Protein AF-R7WDG8-F1 (afdb_monomer)

Nearest PDB structures (foldseek):
  3ult-assembly2_B  TM=5.631E-01  e=3.813E-08  Lolium perenne
  6r1h-assembly1_A  TM=9.323E-01  e=9.822E-04  Arabidopsis thaliana
  7odv-assembly1_AAA  TM=9.259E-01  e=3.071E-03  Arabidopsis thaliana
  8weg-assembly1_A  TM=4.367E-01  e=1.788E-02  Brassica napus
  8yaa-assembly1_A  TM=3.435E-01  e=1.531E-02  Arabidopsis thaliana

Structure (mmCIF, N/CA/C/O backbone):
data_AF-R7WDG8-F1
#
_entry.id   AF-R7WDG8-F1
#
loop_
_atom_site.group_PDB
_atom_site.id
_atom_site.type_symbol
_atom_site.label_atom_id
_atom_site.label_alt_id
_atom_site.label_comp_id
_atom_site.label_asym_id
_atom_site.label_entity_id
_atom_site.label_seq_id
_atom_site.pdbx_PDB_ins_code
_atom_site.Cartn_x
_atom_site.Cartn_y
_atom_site.Cartn_z
_atom_site.occupancy
_atom_site.B_iso_or_equiv
_atom_site.auth_seq_id
_atom_site.auth_comp_id
_atom_site.auth_asym_id
_atom_site.auth_atom_id
_atom_site.pdbx_PDB_model_num
ATOM 1 N N . MET A 1 1 ? -29.992 -5.785 43.741 1.00 46.75 1 MET A N 1
ATOM 2 C CA . MET A 1 1 ? -28.686 -6.472 43.640 1.00 46.75 1 MET A CA 1
ATOM 3 C C . MET A 1 1 ? -27.987 -5.933 42.395 1.00 46.75 1 MET A C 1
ATOM 5 O O . MET A 1 1 ? -28.620 -6.008 41.356 1.00 46.75 1 MET A O 1
ATOM 9 N N . PRO A 1 2 ? -26.741 -5.430 42.455 1.00 51.16 2 PRO A N 1
ATOM 10 C CA . PRO A 1 2 ? -26.341 -4.124 42.999 1.00 51.16 2 PRO A CA 1
ATOM 11 C C . PRO A 1 2 ? -26.810 -2.914 42.144 1.00 51.16 2 PRO A C 1
ATOM 13 O O . PRO A 1 2 ? -27.234 -3.065 41.007 1.00 51.16 2 PRO A O 1
ATOM 16 N N . LEU A 1 3 ? -26.713 -1.701 42.706 1.00 56.31 3 LEU A N 1
ATOM 17 C CA . LEU A 1 3 ? -27.046 -0.384 42.114 1.00 56.31 3 LEU A CA 1
ATOM 18 C C . LEU A 1 3 ? -26.070 0.051 40.998 1.00 56.31 3 LEU A C 1
ATOM 20 O O . LEU A 1 3 ? -25.680 1.218 40.919 1.00 56.31 3 LEU A O 1
ATOM 24 N N . LEU A 1 4 ? -25.583 -0.890 40.192 1.00 57.12 4 LEU A N 1
ATOM 25 C CA . LEU A 1 4 ? -24.502 -0.653 39.243 1.00 57.12 4 LEU A CA 1
ATOM 26 C C . LEU A 1 4 ? -25.036 0.131 38.041 1.00 57.12 4 LEU A C 1
ATOM 28 O O . LEU A 1 4 ? -25.353 -0.430 37.005 1.00 57.12 4 LEU A O 1
ATOM 32 N N . ALA A 1 5 ? -25.171 1.445 38.201 1.00 74.88 5 ALA A N 1
ATOM 33 C CA . ALA A 1 5 ? -25.708 2.320 37.167 1.00 74.88 5 ALA A CA 1
ATOM 34 C C . ALA A 1 5 ? -24.691 2.567 36.044 1.00 74.88 5 ALA A C 1
ATOM 36 O O . ALA A 1 5 ? -25.075 2.760 34.894 1.00 74.88 5 ALA A O 1
ATOM 37 N N . SER A 1 6 ? -23.395 2.561 36.356 1.00 79.88 6 SER A N 1
ATOM 38 C CA . SER A 1 6 ? -22.334 2.824 35.386 1.00 79.88 6 SER A CA 1
ATOM 39 C C . SER A 1 6 ? -21.112 1.972 35.679 1.00 79.88 6 SER A C 1
ATOM 41 O O . SER A 1 6 ? -20.647 1.920 36.816 1.00 79.88 6 SER A O 1
ATOM 43 N N . VAL A 1 7 ? -20.573 1.348 34.639 1.00 80.69 7 VAL A N 1
ATOM 44 C CA . VAL A 1 7 ? -19.334 0.573 34.683 1.00 80.69 7 VAL A CA 1
ATOM 45 C C . VAL A 1 7 ? -18.422 1.074 33.580 1.00 80.69 7 VAL A C 1
ATOM 47 O O . VAL A 1 7 ? -18.781 1.019 32.406 1.00 80.69 7 VAL A O 1
ATOM 50 N N . ASP A 1 8 ? -17.237 1.540 33.957 1.00 81.50 8 ASP A N 1
ATOM 51 C CA . ASP A 1 8 ? -16.165 1.861 33.022 1.00 81.50 8 ASP A CA 1
ATOM 52 C C . ASP A 1 8 ? -14.949 0.998 33.350 1.00 81.50 8 ASP A C 1
ATOM 54 O O . ASP A 1 8 ? -14.316 1.154 34.393 1.00 81.50 8 ASP A O 1
ATOM 58 N N . LEU A 1 9 ? -14.664 0.046 32.468 1.00 79.81 9 LEU A N 1
ATOM 59 C CA . LEU A 1 9 ? -13.466 -0.789 32.500 1.00 79.81 9 LEU A CA 1
ATOM 60 C C . LEU A 1 9 ? -12.661 -0.598 31.213 1.00 79.81 9 LEU A C 1
ATOM 62 O O . LEU A 1 9 ? -11.952 -1.509 30.768 1.00 79.81 9 LEU A O 1
ATOM 66 N N . SER A 1 10 ? -12.787 0.566 30.578 1.00 80.25 10 SER A N 1
ATOM 67 C CA . SER A 1 10 ? -12.041 0.868 29.367 1.00 80.25 10 SER A CA 1
ATOM 68 C C . SER A 1 10 ? -10.528 0.922 29.610 1.00 80.25 10 SER A C 1
ATOM 70 O O . SER A 1 10 ? -10.065 1.102 30.734 1.00 80.25 10 SER A O 1
ATOM 72 N N . ALA A 1 11 ? -9.750 0.718 28.544 1.00 81.25 11 ALA A N 1
ATOM 73 C CA . ALA A 1 11 ? -8.283 0.761 28.554 1.00 81.25 11 ALA A CA 1
ATOM 74 C C . ALA A 1 11 ? -7.626 -0.247 29.517 1.00 81.25 11 ALA A C 1
ATOM 76 O O . ALA A 1 11 ? -6.624 0.048 30.168 1.00 81.25 11 ALA A O 1
ATOM 77 N N . ASN A 1 12 ? -8.172 -1.462 29.567 1.00 74.81 12 ASN A N 1
ATOM 78 C CA . ASN A 1 12 ? -7.603 -2.581 30.309 1.00 74.81 12 ASN A CA 1
ATOM 79 C C . ASN A 1 12 ? -7.147 -3.704 29.358 1.00 74.81 12 ASN A C 1
ATOM 81 O O . ASN A 1 12 ? -7.229 -3.615 28.132 1.00 74.81 12 ASN A O 1
ATOM 85 N N . TYR A 1 13 ? -6.637 -4.796 29.928 1.00 83.38 13 TYR A N 1
ATOM 86 C CA . TYR A 1 13 ? -6.245 -5.998 29.184 1.00 83.38 13 TYR A CA 1
ATOM 87 C C . TYR A 1 13 ? -7.287 -7.126 29.282 1.00 83.38 13 TYR A C 1
ATOM 89 O O . TYR A 1 13 ? -6.932 -8.302 29.145 1.00 83.38 13 TYR A O 1
ATOM 97 N N . LEU A 1 14 ? -8.562 -6.789 29.527 1.00 79.00 14 LEU A N 1
ATOM 98 C CA . LEU A 1 14 ? -9.640 -7.775 29.649 1.00 79.00 14 LEU A CA 1
ATOM 99 C C . LEU A 1 14 ? -9.786 -8.550 28.338 1.00 79.00 14 LEU A C 1
ATOM 101 O O . LEU A 1 14 ? -9.743 -7.968 27.257 1.00 79.00 14 LEU A O 1
ATOM 105 N N . ASN A 1 15 ? -9.933 -9.867 28.432 1.00 87.44 15 ASN A N 1
ATOM 106 C CA . ASN A 1 15 ? -9.997 -10.773 27.289 1.00 87.44 15 ASN A CA 1
ATOM 107 C C . ASN A 1 15 ? -11.090 -11.830 27.492 1.00 87.44 15 ASN A C 1
ATOM 109 O O . ASN A 1 15 ? -11.672 -11.927 28.570 1.00 87.44 15 ASN A O 1
ATOM 113 N N . GLY A 1 16 ? -11.377 -12.603 26.444 1.00 86.19 16 GLY A N 1
ATOM 114 C CA . GLY A 1 16 ? -12.465 -13.581 26.453 1.00 86.19 16 GLY A CA 1
ATOM 115 C C . GLY A 1 16 ? -13.805 -12.990 26.006 1.00 86.19 16 GLY A C 1
ATOM 116 O O . GLY A 1 16 ? -13.849 -11.934 25.374 1.00 86.19 16 GLY A O 1
ATOM 117 N N . LEU A 1 17 ? -14.888 -13.720 26.273 1.00 89.62 17 LEU A N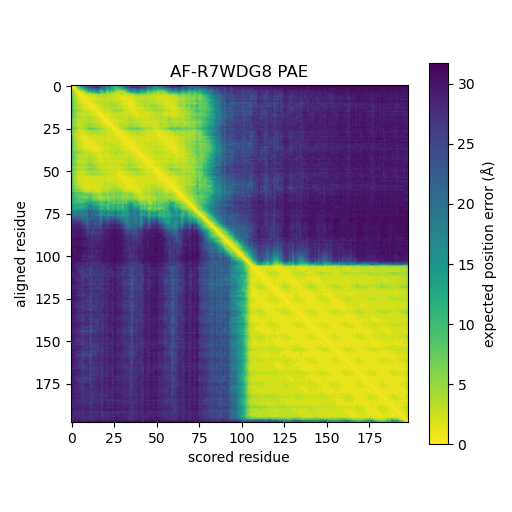 1
ATOM 118 C CA . LEU A 1 17 ? -16.254 -13.355 25.884 1.00 89.62 17 LEU A CA 1
ATOM 119 C C . LEU A 1 17 ? -16.884 -12.397 26.902 1.00 89.62 17 LEU A C 1
ATOM 121 O O . LEU A 1 17 ? -16.479 -12.367 28.063 1.00 89.62 17 LEU A O 1
ATOM 125 N N . LEU A 1 18 ? -17.929 -11.674 26.490 1.00 87.19 18 LEU A N 1
ATOM 126 C CA . LEU A 1 18 ? -18.780 -10.957 27.441 1.00 87.19 18 LEU A CA 1
ATOM 127 C C . LEU A 1 18 ? -19.459 -11.967 28.386 1.00 87.19 18 LEU A C 1
ATOM 129 O O . LEU A 1 18 ? -20.176 -12.850 27.904 1.00 87.19 18 LEU A O 1
ATOM 133 N N . PRO A 1 19 ? -19.238 -11.872 29.709 1.00 86.50 19 PRO A N 1
ATOM 134 C CA . PRO A 1 19 ? -19.784 -12.834 30.653 1.00 86.50 19 PRO A CA 1
ATOM 135 C C . PRO A 1 19 ? -21.298 -12.658 30.784 1.00 86.50 19 PRO A C 1
ATOM 137 O O . PRO A 1 19 ? -21.796 -11.541 30.909 1.00 86.50 19 PRO A O 1
ATOM 140 N N . VAL A 1 20 ? -22.028 -13.778 30.795 1.00 84.94 20 VAL A N 1
ATOM 141 C CA . VAL A 1 20 ? -23.499 -13.791 30.904 1.00 84.94 20 VAL A CA 1
ATOM 142 C C . VAL A 1 20 ? -24.005 -13.151 32.198 1.00 84.94 20 VAL A C 1
ATOM 144 O O . VAL A 1 20 ? -25.101 -12.615 32.214 1.00 84.94 20 VAL A O 1
ATOM 147 N N . SER A 1 21 ? -23.183 -13.110 33.248 1.00 83.06 21 SER A N 1
ATOM 148 C CA . SER A 1 21 ? -23.513 -12.446 34.513 1.00 83.06 21 SER A CA 1
ATOM 149 C C . SER A 1 21 ? -23.772 -10.939 34.377 1.00 83.06 21 SER A C 1
ATOM 151 O O . SER A 1 21 ? -24.384 -10.343 35.258 1.00 83.06 21 SER A O 1
ATOM 153 N N . LEU A 1 22 ? -23.344 -10.297 33.281 1.00 82.19 22 LEU A N 1
ATOM 154 C CA . LEU A 1 22 ? -23.720 -8.909 32.992 1.00 82.19 22 LEU A CA 1
ATOM 155 C C . LEU A 1 22 ? -25.208 -8.759 32.649 1.00 82.19 22 LEU A C 1
ATOM 157 O O . LEU A 1 22 ? -25.738 -7.662 32.801 1.00 82.19 22 LEU A O 1
ATOM 161 N N . ALA A 1 23 ? -25.886 -9.833 32.232 1.00 82.75 23 ALA A N 1
ATOM 162 C CA . ALA A 1 23 ? -27.331 -9.830 32.011 1.00 82.75 23 ALA A CA 1
ATOM 163 C C . ALA A 1 23 ? -28.114 -9.624 33.319 1.00 82.75 23 ALA A C 1
ATOM 165 O O . ALA A 1 23 ? -29.192 -9.038 33.302 1.00 82.75 23 ALA A O 1
ATOM 166 N N . ASP A 1 24 ? -27.541 -10.016 34.461 1.00 83.25 24 ASP A N 1
ATOM 167 C CA . ASP A 1 24 ? -28.179 -9.867 35.773 1.00 83.25 24 ASP A CA 1
ATOM 168 C C . ASP A 1 24 ? -28.119 -8.417 36.302 1.00 83.25 24 ASP A C 1
ATOM 170 O O . ASP A 1 24 ? -28.720 -8.084 37.325 1.00 83.25 24 ASP A O 1
ATOM 174 N N . CYS A 1 25 ? -27.399 -7.522 35.614 1.00 82.25 25 CYS A N 1
ATOM 175 C CA . CYS A 1 25 ? -27.233 -6.121 35.998 1.00 82.25 25 CYS A CA 1
ATOM 176 C C . CYS A 1 25 ? -28.372 -5.241 35.447 1.00 82.25 25 CYS A C 1
ATOM 178 O O . CYS A 1 25 ? -28.131 -4.324 34.665 1.00 82.25 25 CYS A O 1
ATOM 180 N N . GLY A 1 26 ? -29.616 -5.496 35.868 1.00 78.88 26 GLY A N 1
ATOM 181 C CA . GLY A 1 26 ? -30.811 -4.824 35.326 1.00 78.88 26 GLY A CA 1
ATOM 182 C C . GLY A 1 26 ? -30.825 -3.291 35.442 1.00 78.88 26 GLY A C 1
ATOM 183 O O . GLY A 1 26 ? -31.403 -2.616 34.597 1.00 78.88 26 GLY A O 1
ATOM 184 N N . GLU A 1 27 ? -30.132 -2.723 36.434 1.00 84.25 27 GLU A N 1
ATOM 185 C CA . GLU A 1 27 ? -30.032 -1.269 36.653 1.00 84.25 27 GLU A CA 1
ATOM 186 C C . GLU A 1 27 ? -28.910 -0.590 35.848 1.00 84.25 27 GLU A C 1
ATOM 188 O O . GLU A 1 27 ? -28.677 0.613 36.003 1.00 84.25 27 GLU A O 1
ATOM 193 N N . LEU A 1 28 ? -28.187 -1.335 35.006 1.00 83.81 28 LEU A N 1
ATOM 194 C CA . LEU A 1 28 ? -27.041 -0.820 34.264 1.00 83.81 28 LEU A CA 1
ATOM 195 C C . LEU A 1 28 ? -27.482 0.180 33.201 1.00 83.81 28 LEU A C 1
ATOM 197 O O . LEU A 1 28 ? -28.257 -0.132 32.304 1.00 83.81 28 LEU A O 1
ATOM 201 N N . ARG A 1 29 ? -26.953 1.400 33.297 1.00 83.75 29 ARG A N 1
ATOM 202 C CA . ARG A 1 29 ? -27.282 2.520 32.409 1.00 83.75 29 ARG A CA 1
ATOM 203 C C . ARG A 1 29 ? -26.167 2.841 31.426 1.00 83.75 29 ARG A C 1
ATOM 205 O O . ARG A 1 29 ? -26.443 3.210 30.282 1.00 83.75 29 ARG A O 1
ATOM 212 N N . SER A 1 30 ? -24.926 2.665 31.868 1.00 80.50 30 SER A N 1
ATOM 213 C CA . SER A 1 30 ? -23.719 2.913 31.087 1.00 80.50 30 SER A CA 1
ATOM 214 C C . SER A 1 30 ? -22.716 1.777 31.258 1.00 80.50 30 SER A C 1
ATOM 216 O O . SER A 1 30 ? -22.372 1.408 32.381 1.00 80.50 30 SER A O 1
ATOM 218 N N . LEU A 1 31 ? -22.236 1.236 30.141 1.00 83.50 31 LEU A N 1
ATOM 219 C CA . LEU A 1 31 ? -21.183 0.230 30.111 1.00 83.50 31 LEU A CA 1
ATOM 220 C C . LEU A 1 31 ? -20.113 0.625 29.095 1.00 83.50 31 LEU A C 1
ATOM 222 O O . LEU A 1 31 ? -20.365 0.638 27.892 1.00 83.50 31 LEU A O 1
ATOM 226 N N . SER A 1 32 ? -18.907 0.904 29.576 1.00 83.31 32 SER A N 1
ATOM 227 C CA . SER A 1 32 ? -17.726 1.120 28.746 1.00 83.31 32 SER A CA 1
ATOM 228 C C . SER A 1 32 ? -16.726 -0.008 28.967 1.00 83.31 32 SER A C 1
ATOM 230 O O . SER A 1 32 ? -16.209 -0.204 30.065 1.00 83.31 32 SER A O 1
ATOM 232 N N . LEU A 1 33 ? -16.453 -0.762 27.907 1.00 82.06 33 LEU A N 1
ATOM 233 C CA . LEU A 1 33 ? -15.415 -1.793 27.841 1.00 82.06 33 LEU A CA 1
ATOM 234 C C . LEU A 1 33 ? -14.420 -1.485 26.716 1.00 82.06 33 LEU A C 1
ATOM 236 O O . LEU A 1 33 ? -13.721 -2.381 26.236 1.00 82.06 33 LEU A O 1
ATOM 240 N N . ALA A 1 34 ? -14.365 -0.229 26.270 1.00 80.38 34 ALA A N 1
ATOM 241 C CA . ALA A 1 34 ? -13.542 0.189 25.147 1.00 80.38 34 ALA A CA 1
ATOM 242 C C . ALA A 1 34 ? -12.049 -0.096 25.372 1.00 80.38 34 ALA A C 1
ATOM 244 O O . ALA A 1 34 ? -11.574 -0.090 26.503 1.00 80.38 34 ALA A O 1
ATOM 245 N N . ASN A 1 35 ? -11.273 -0.281 24.304 1.00 77.81 35 ASN A N 1
ATOM 246 C CA . ASN A 1 35 ? -9.818 -0.479 24.390 1.00 77.81 35 ASN A CA 1
ATOM 247 C C . ASN A 1 35 ? -9.421 -1.685 25.270 1.00 77.81 35 ASN A C 1
ATOM 249 O O . ASN A 1 35 ? -8.556 -1.566 26.134 1.00 77.81 35 ASN A O 1
ATOM 253 N N . ASN A 1 36 ? -10.063 -2.833 25.053 1.00 79.44 36 ASN A N 1
ATOM 254 C CA . ASN A 1 36 ? -9.735 -4.113 25.688 1.00 79.44 36 ASN A CA 1
ATOM 255 C C . ASN A 1 36 ? -9.399 -5.173 24.612 1.00 79.44 36 ASN A C 1
ATOM 257 O O . ASN A 1 36 ? -9.211 -4.869 23.433 1.00 79.44 36 ASN A O 1
ATOM 261 N N . ARG A 1 37 ? -9.274 -6.443 25.006 1.00 86.75 37 ARG A N 1
ATOM 262 C CA . ARG A 1 37 ? -8.997 -7.598 24.131 1.00 86.75 37 ARG A CA 1
ATOM 263 C C . ARG A 1 37 ? -10.167 -8.594 24.102 1.00 86.75 37 ARG A C 1
ATOM 265 O O . ARG A 1 37 ? -9.946 -9.793 23.931 1.00 86.75 37 ARG A O 1
ATOM 272 N N . LEU A 1 38 ? -11.401 -8.124 24.298 1.00 83.62 38 LEU A N 1
ATOM 273 C CA . LEU A 1 38 ? -12.600 -8.970 24.281 1.00 83.62 38 LEU A CA 1
ATOM 274 C C . LEU A 1 38 ? -12.847 -9.530 22.872 1.00 83.62 38 LEU A C 1
ATOM 276 O O . LEU A 1 38 ? -12.606 -8.846 21.875 1.00 83.62 38 LEU A O 1
ATOM 280 N N . VAL A 1 39 ? -13.321 -10.772 22.793 1.00 84.38 39 VAL A N 1
ATOM 281 C CA . VAL A 1 39 ? -13.543 -11.537 21.553 1.00 84.38 39 VAL A CA 1
ATOM 282 C C . VAL A 1 39 ? -14.976 -12.079 21.491 1.00 84.38 39 VAL A C 1
ATOM 284 O O . VAL A 1 39 ? -15.723 -12.002 22.463 1.00 84.38 39 VAL A O 1
ATOM 287 N N . GLY A 1 40 ? -15.367 -12.653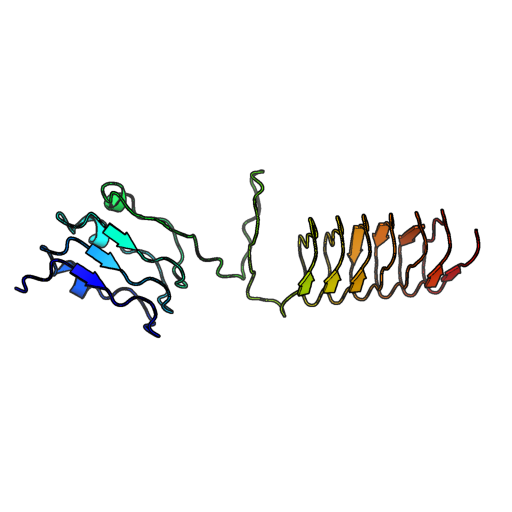 20.349 1.00 83.12 40 GLY A N 1
ATOM 288 C CA . GLY A 1 40 ? -16.696 -13.247 20.152 1.00 83.12 40 GLY A CA 1
ATOM 289 C C . GLY A 1 40 ? -17.759 -12.237 19.725 1.00 83.12 40 GLY A C 1
ATOM 290 O O . GLY A 1 40 ? -17.438 -11.137 19.283 1.00 83.12 40 GLY A O 1
ATOM 291 N N . THR A 1 41 ? -19.031 -12.624 19.802 1.00 85.38 41 THR A N 1
ATOM 292 C CA . THR A 1 41 ? -20.158 -11.797 19.344 1.00 85.38 41 THR A CA 1
ATOM 293 C C . THR A 1 41 ? -20.777 -10.987 20.470 1.00 85.38 41 THR A C 1
ATOM 295 O O . THR A 1 41 ? -20.777 -11.435 21.612 1.00 85.38 41 THR A O 1
ATOM 298 N N . ILE A 1 42 ? -21.403 -9.856 20.136 1.00 86.75 42 ILE A N 1
ATOM 299 C CA . ILE A 1 42 ? -22.287 -9.142 21.067 1.00 86.75 42 ILE A CA 1
ATOM 300 C C . ILE A 1 42 ? -23.492 -10.050 21.367 1.00 86.75 42 ILE A C 1
ATOM 302 O O . ILE A 1 42 ? -24.227 -10.384 20.435 1.00 86.75 42 ILE A O 1
ATOM 306 N N . PRO A 1 43 ? -23.711 -10.480 22.619 1.00 87.12 43 PRO A N 1
ATOM 307 C CA . PRO A 1 43 ? -24.816 -11.374 22.940 1.00 87.12 43 PRO A CA 1
ATOM 308 C C . PRO A 1 43 ? -26.177 -10.681 22.842 1.00 87.12 43 PRO A C 1
ATOM 310 O O . PRO A 1 43 ? -26.299 -9.481 23.088 1.00 87.12 43 PRO A O 1
ATOM 313 N N . SER A 1 44 ? -27.229 -11.440 22.529 1.00 84.75 44 SER A N 1
ATOM 314 C CA . SER A 1 44 ? -28.592 -10.902 22.413 1.00 84.75 44 SER A CA 1
ATOM 315 C C . SER A 1 44 ? -29.131 -10.328 23.723 1.00 84.75 44 SER A C 1
ATOM 317 O O . SER A 1 44 ? -29.872 -9.343 23.666 1.00 84.75 44 SER A O 1
ATOM 319 N N . TRP A 1 45 ? -28.711 -10.891 24.863 1.00 86.75 45 TRP A N 1
ATOM 320 C CA . TRP A 1 45 ? -29.101 -10.446 26.205 1.00 86.75 45 TRP A CA 1
ATOM 321 C C . TRP A 1 45 ? -28.703 -8.995 26.490 1.00 86.75 45 TRP A C 1
ATOM 323 O O . TRP A 1 45 ? -29.285 -8.357 27.355 1.00 86.75 45 TRP A O 1
ATOM 333 N N . ILE A 1 46 ? -27.778 -8.400 25.726 1.00 84.25 46 ILE A N 1
ATOM 334 C CA . ILE A 1 46 ? -27.428 -6.986 25.916 1.00 84.25 46 ILE A CA 1
ATOM 335 C C . ILE A 1 46 ? -28.595 -6.044 25.600 1.00 84.25 46 ILE A C 1
ATOM 337 O O . ILE A 1 46 ? -28.638 -4.918 26.083 1.00 84.25 46 ILE A O 1
ATOM 341 N N . GLY A 1 47 ? -29.540 -6.505 24.776 1.00 77.88 47 GLY A N 1
ATOM 342 C CA . GLY A 1 47 ? -30.784 -5.792 24.512 1.00 77.88 47 GLY A CA 1
ATOM 343 C C . GLY A 1 47 ? -31.873 -6.031 25.560 1.00 77.88 47 GLY A C 1
ATOM 344 O O . GLY A 1 47 ? -32.918 -5.394 25.478 1.00 77.88 47 GLY A O 1
ATOM 345 N N . GLU A 1 48 ? -31.653 -6.927 26.521 1.00 83.06 48 GLU A N 1
ATOM 346 C CA . GLU A 1 48 ? -32.552 -7.172 27.661 1.00 83.06 48 GLU A CA 1
ATOM 347 C C . GLU A 1 48 ? -32.229 -6.238 28.844 1.00 83.06 48 GLU A C 1
ATOM 349 O O . GLU A 1 48 ? -32.983 -6.166 29.808 1.00 83.06 48 GLU A O 1
ATOM 354 N N . LEU A 1 49 ? -31.140 -5.464 28.756 1.00 83.19 49 LEU A N 1
ATOM 355 C CA . LEU A 1 49 ? -30.783 -4.435 29.733 1.00 83.19 49 LEU A CA 1
ATOM 356 C C . LEU A 1 49 ? -31.609 -3.165 29.493 1.00 83.19 49 LEU A C 1
ATOM 358 O O . LEU A 1 49 ? -31.209 -2.265 28.752 1.00 83.19 49 LEU A O 1
ATOM 362 N N . ASP A 1 50 ? -32.781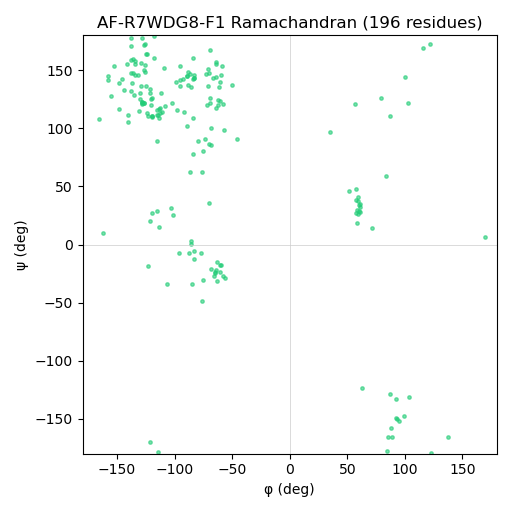 -3.095 30.121 1.00 81.25 50 ASP A N 1
ATOM 363 C CA . ASP A 1 50 ? -33.798 -2.080 29.824 1.00 81.25 50 ASP A CA 1
ATOM 364 C C . ASP A 1 50 ? -33.402 -0.635 30.134 1.00 81.25 50 ASP A C 1
ATOM 366 O O . ASP A 1 50 ? -33.918 0.298 29.509 1.00 81.25 50 ASP A O 1
ATOM 370 N N . HIS A 1 51 ? -32.465 -0.440 31.060 1.00 83.06 51 HIS A N 1
ATOM 371 C CA . HIS A 1 51 ? -31.981 0.879 31.464 1.00 83.06 51 HIS A CA 1
ATOM 372 C C . HIS A 1 51 ? -30.693 1.310 30.751 1.00 83.06 51 HIS A C 1
ATOM 374 O O . HIS A 1 51 ? -30.290 2.478 30.868 1.00 83.06 51 HIS A O 1
ATOM 380 N N . LEU A 1 52 ? -30.081 0.408 29.976 1.00 81.56 52 LEU A N 1
ATOM 381 C CA . LEU A 1 52 ? -28.829 0.657 29.279 1.00 81.56 52 LEU A CA 1
ATOM 382 C C . LEU A 1 52 ? -29.075 1.624 28.124 1.00 81.56 52 LEU A C 1
ATOM 384 O O . LEU A 1 52 ? -29.845 1.356 27.205 1.00 81.56 52 LEU A O 1
ATOM 388 N N . HIS A 1 53 ? -28.408 2.770 28.159 1.00 79.38 53 HIS A N 1
ATOM 389 C CA . HIS A 1 53 ? -28.482 3.762 27.088 1.00 79.38 53 HIS A CA 1
ATOM 390 C C . HIS A 1 53 ? -27.113 4.099 26.506 1.00 79.38 53 HIS A C 1
ATOM 392 O O . HIS A 1 53 ? -27.054 4.586 25.379 1.00 79.38 53 HIS A O 1
ATOM 398 N N . TYR A 1 54 ? -26.031 3.789 27.224 1.00 77.94 54 TYR A N 1
ATOM 399 C CA . TYR A 1 54 ? -24.665 3.923 26.738 1.00 77.94 54 TYR A CA 1
ATOM 400 C C . TYR A 1 54 ? -23.949 2.571 26.760 1.00 77.94 54 TYR A C 1
ATOM 402 O O . TYR A 1 54 ? -23.876 1.913 27.798 1.00 77.94 54 TYR A O 1
ATOM 410 N N . LEU A 1 55 ? -23.414 2.170 25.608 1.00 81.62 55 LEU A N 1
ATOM 411 C CA . LEU A 1 55 ? -22.631 0.951 25.456 1.00 81.62 55 LEU A CA 1
ATOM 412 C C . LEU A 1 55 ? -21.455 1.208 24.517 1.00 81.62 55 LEU A C 1
ATOM 414 O O . LEU A 1 55 ? -21.647 1.367 23.310 1.00 81.62 55 LEU A O 1
ATOM 418 N N . ASP A 1 56 ? -20.246 1.186 25.068 1.00 78.25 56 ASP A N 1
ATOM 419 C CA . ASP A 1 56 ? -19.009 1.323 24.309 1.00 78.25 56 ASP A CA 1
ATOM 420 C C . ASP A 1 56 ? -18.197 0.028 24.361 1.00 78.25 56 ASP A C 1
ATOM 422 O O . ASP A 1 56 ? -17.637 -0.357 25.387 1.00 78.25 56 ASP A O 1
ATOM 426 N N . LEU A 1 57 ? -18.147 -0.657 23.221 1.00 79.56 57 LEU A N 1
ATOM 427 C CA . LEU A 1 57 ? -17.365 -1.876 23.012 1.00 79.56 57 LEU A CA 1
ATOM 428 C C . LEU A 1 57 ? -16.227 -1.637 22.004 1.00 79.56 57 LEU A C 1
ATOM 430 O O . LEU A 1 57 ? -15.661 -2.590 21.461 1.00 79.56 57 LEU A O 1
ATOM 434 N N . SER A 1 58 ? -15.908 -0.373 21.710 1.00 77.50 58 SER A N 1
ATOM 435 C CA . SER A 1 58 ? -14.945 0.008 20.680 1.00 77.50 58 SER A CA 1
ATOM 436 C C . SER A 1 58 ? -13.526 -0.471 20.997 1.00 77.50 58 SER A C 1
ATOM 438 O O . SER A 1 58 ? -13.159 -0.728 22.141 1.00 77.50 58 SER A O 1
ATOM 440 N N . ASN A 1 59 ? -12.708 -0.633 19.955 1.00 77.25 59 ASN A N 1
ATOM 441 C CA . ASN A 1 59 ? -11.325 -1.097 20.082 1.00 77.25 59 ASN A CA 1
ATOM 442 C C . ASN A 1 59 ? -11.180 -2.401 20.907 1.00 77.25 59 ASN A C 1
ATOM 444 O O . ASN A 1 59 ? -10.331 -2.509 21.787 1.00 77.25 59 ASN A O 1
ATOM 448 N N . ASN A 1 60 ? -12.047 -3.374 20.611 1.00 75.75 60 ASN A N 1
ATOM 449 C CA . ASN A 1 60 ? -11.950 -4.778 21.017 1.00 75.75 60 ASN A CA 1
ATOM 450 C C . ASN A 1 60 ? -11.828 -5.675 19.768 1.00 75.75 60 ASN A C 1
ATOM 452 O O . ASN A 1 60 ? -11.863 -5.193 18.636 1.00 75.75 60 ASN A O 1
ATOM 456 N N . SER A 1 61 ? -11.711 -6.990 19.959 1.00 83.81 61 SER A N 1
ATOM 457 C CA . SER A 1 61 ? -11.639 -8.003 18.890 1.00 83.81 61 SER A CA 1
ATOM 458 C C . SER A 1 61 ? -12.962 -8.767 18.703 1.00 83.81 61 SER A C 1
ATOM 460 O O . SER A 1 61 ? -12.965 -9.952 18.367 1.00 83.81 61 SER A O 1
ATOM 462 N N . MET A 1 62 ? -14.096 -8.107 18.954 1.00 78.75 62 MET A N 1
ATOM 463 C CA . MET A 1 62 ? -15.420 -8.705 18.767 1.00 78.75 62 MET A CA 1
ATOM 464 C C . MET A 1 62 ? -15.781 -8.838 17.281 1.00 78.75 62 MET A C 1
ATOM 466 O O . MET A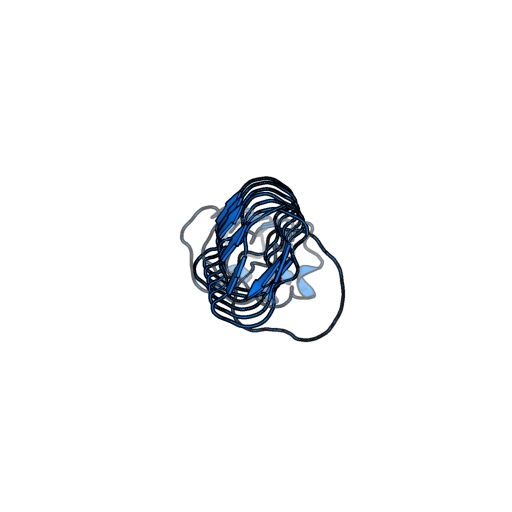 1 62 ? -15.443 -7.984 16.462 1.00 78.75 62 MET A O 1
ATOM 470 N N . THR A 1 63 ? -16.521 -9.889 16.945 1.00 78.25 63 THR A N 1
ATOM 471 C CA . THR A 1 63 ? -16.941 -10.247 15.585 1.00 78.25 63 THR A CA 1
ATOM 472 C C . THR A 1 63 ? -18.459 -10.480 15.520 1.00 78.25 63 THR A C 1
ATOM 474 O O . THR A 1 63 ? -19.168 -10.378 16.518 1.00 78.25 63 THR A O 1
ATOM 477 N N . GLY A 1 64 ? -18.999 -10.773 14.334 1.00 70.00 64 GLY A N 1
ATOM 478 C CA . GLY A 1 64 ? -20.427 -11.063 14.153 1.00 70.00 64 GLY A CA 1
ATOM 479 C C . GLY A 1 64 ? -21.320 -9.829 13.982 1.00 70.00 64 GLY A C 1
ATOM 480 O O . GLY A 1 64 ? -20.856 -8.695 13.883 1.00 70.00 64 GLY A O 1
ATOM 481 N N . LYS A 1 65 ? -22.630 -10.071 13.856 1.00 74.06 65 LYS A N 1
ATOM 482 C CA . LYS A 1 65 ? -23.629 -9.017 13.632 1.00 74.06 65 LYS A CA 1
ATOM 483 C C . LYS A 1 65 ? -24.088 -8.430 14.960 1.00 74.06 65 LYS A C 1
ATOM 485 O O . LYS A 1 65 ? -24.240 -9.146 15.944 1.00 74.06 65 LYS A O 1
ATOM 490 N N . VAL A 1 66 ? -24.395 -7.140 14.938 1.00 73.50 66 VAL A N 1
ATOM 491 C CA . VAL A 1 66 ? -25.105 -6.462 16.021 1.00 73.50 66 VAL A CA 1
ATOM 492 C C . VAL A 1 66 ? -26.493 -7.110 16.200 1.00 73.50 66 VAL A C 1
ATOM 494 O O . VAL A 1 66 ? -27.249 -7.179 15.224 1.00 73.50 66 VAL A O 1
ATOM 497 N N . PRO A 1 67 ? -26.852 -7.607 17.400 1.00 73.69 67 PRO A N 1
ATOM 498 C CA . PRO A 1 67 ? -28.158 -8.208 17.650 1.00 73.69 67 PRO A CA 1
ATOM 499 C C . PRO A 1 67 ? -29.280 -7.208 17.397 1.00 73.69 67 PRO A C 1
ATOM 501 O O . PRO A 1 67 ? -29.195 -6.057 17.824 1.00 73.69 67 PRO A O 1
ATOM 504 N N . LYS A 1 68 ? -30.388 -7.647 16.792 1.00 72.31 68 LYS A N 1
ATOM 505 C CA . LYS A 1 68 ? -31.578 -6.792 16.614 1.00 72.31 68 LYS A CA 1
ATOM 506 C C . LYS A 1 68 ? -32.099 -6.231 17.946 1.00 72.31 68 LYS A C 1
ATOM 508 O O . LYS A 1 68 ? -32.635 -5.128 17.968 1.00 72.31 68 LYS A O 1
ATOM 513 N N . SER A 1 69 ? -31.893 -6.948 19.052 1.00 68.50 69 SER A N 1
ATOM 514 C CA . SER A 1 69 ? -32.269 -6.518 20.404 1.00 68.50 69 SER A CA 1
ATOM 515 C C . SER A 1 69 ? -31.520 -5.260 20.876 1.00 68.50 69 SER A C 1
ATOM 517 O O . SER A 1 69 ? -32.040 -4.517 21.699 1.00 68.50 69 SER A O 1
ATOM 519 N N . SER A 1 70 ? -30.354 -4.948 20.298 1.00 60.94 70 SER A N 1
ATOM 520 C CA . SER A 1 70 ? -29.547 -3.765 20.646 1.00 60.94 70 SER A CA 1
ATOM 521 C C . SER A 1 70 ? -29.948 -2.475 19.911 1.00 60.94 70 SER A C 1
ATOM 523 O O . SER A 1 70 ? -29.374 -1.417 20.155 1.00 60.94 70 SER A O 1
ATOM 525 N N . THR A 1 71 ? -30.973 -2.526 19.049 1.00 59.72 71 THR A N 1
ATOM 526 C CA . THR A 1 71 ? -31.499 -1.362 18.300 1.00 59.72 71 THR A CA 1
ATOM 527 C C . THR A 1 71 ? -32.089 -0.260 19.189 1.00 59.72 71 THR A C 1
ATOM 529 O O . THR A 1 71 ? -32.264 0.866 18.729 1.00 59.72 71 THR A O 1
ATOM 532 N N . ARG A 1 72 ? -32.366 -0.556 20.465 1.00 60.50 72 ARG A N 1
ATOM 533 C CA . ARG A 1 72 ? -32.843 0.410 21.468 1.00 60.50 72 ARG A CA 1
ATOM 534 C C . ARG A 1 72 ? -31.726 1.224 22.136 1.00 60.50 72 ARG A C 1
ATOM 536 O O . ARG A 1 72 ? -32.024 2.211 22.805 1.00 60.50 72 ARG A O 1
ATOM 543 N N . LEU A 1 73 ? -30.458 0.839 21.961 1.00 60.56 73 LEU A N 1
ATOM 544 C CA . LEU A 1 73 ? -29.320 1.459 22.644 1.00 60.56 73 LEU A CA 1
ATOM 545 C C . LEU A 1 73 ? -28.860 2.722 21.896 1.00 60.56 73 LEU A C 1
ATOM 547 O O . LEU A 1 73 ? -28.269 2.650 20.816 1.00 60.56 73 LEU A O 1
ATOM 551 N N . LYS A 1 74 ? -29.108 3.899 22.485 1.00 52.03 74 LYS A N 1
ATOM 552 C CA . LYS A 1 74 ? -28.706 5.217 21.957 1.00 52.03 74 LYS A CA 1
ATOM 553 C C . LYS A 1 74 ? -27.211 5.482 22.182 1.00 52.03 74 LYS A C 1
ATOM 555 O O . LYS A 1 74 ? -26.834 6.407 22.888 1.00 52.03 74 LYS A O 1
ATOM 560 N N . GLY A 1 75 ? -26.350 4.668 21.586 1.00 49.09 75 GLY A N 1
ATOM 561 C CA . GLY A 1 75 ? -24.905 4.842 21.756 1.00 49.09 75 GLY A CA 1
ATOM 562 C C . GLY A 1 75 ? -24.037 3.716 21.224 1.00 49.09 75 GLY A C 1
ATOM 563 O O . GLY A 1 75 ? -22.830 3.758 21.435 1.00 49.09 75 GLY A O 1
ATOM 564 N N . LEU A 1 76 ? -24.617 2.725 20.537 1.00 47.91 76 LEU A N 1
ATOM 565 C CA . LEU A 1 76 ? -23.860 1.597 20.014 1.00 47.91 76 LEU A CA 1
ATOM 566 C C . LEU A 1 76 ? -22.928 2.044 18.876 1.00 47.91 76 LEU A C 1
ATOM 568 O O . LEU A 1 76 ? -23.246 1.935 17.693 1.00 47.91 76 LEU A O 1
ATOM 572 N N . THR A 1 77 ? -21.742 2.520 19.238 1.00 45.97 77 THR A N 1
ATOM 573 C CA . THR A 1 77 ? -20.665 2.807 18.293 1.00 45.97 77 THR A CA 1
ATOM 574 C C . THR A 1 77 ? -19.924 1.502 18.041 1.00 45.97 77 THR A C 1
ATOM 576 O O . THR A 1 77 ? -18.871 1.225 18.612 1.00 45.97 77 THR A O 1
ATOM 579 N N . THR A 1 78 ? -20.503 0.633 17.211 1.00 45.31 78 THR A N 1
ATOM 580 C CA . THR A 1 78 ? -19.808 -0.573 16.759 1.00 45.31 78 THR A CA 1
ATOM 581 C C . THR A 1 78 ? -18.755 -0.159 15.738 1.00 45.31 78 THR A C 1
ATOM 583 O O . THR A 1 78 ? -19.008 -0.094 14.536 1.00 45.31 78 THR A O 1
ATOM 586 N N . VAL A 1 79 ? -17.535 0.121 16.199 1.00 42.12 79 VAL A N 1
ATOM 587 C CA . VAL A 1 79 ? -16.379 -0.005 15.312 1.00 42.12 79 VAL A CA 1
ATOM 588 C C . VAL A 1 79 ? -16.242 -1.496 15.060 1.00 42.12 79 VAL A C 1
ATOM 590 O O . VAL A 1 79 ? -15.785 -2.232 15.929 1.00 42.12 79 VAL A O 1
ATOM 593 N N . VAL A 1 80 ? -16.718 -1.950 13.899 1.00 39.97 80 VAL A N 1
ATOM 594 C CA . VAL A 1 80 ? -16.515 -3.318 13.421 1.00 39.97 80 VAL A CA 1
ATOM 595 C C . VAL A 1 80 ? -15.003 -3.529 13.370 1.00 39.97 80 VAL A C 1
ATOM 597 O O . VAL A 1 80 ? -14.314 -3.028 12.476 1.00 39.97 80 VAL A O 1
ATOM 600 N N . GLY A 1 81 ? -14.489 -4.171 14.419 1.00 34.94 81 GLY A N 1
ATOM 601 C CA . GLY A 1 81 ? -13.089 -4.497 14.583 1.00 34.94 81 GLY A CA 1
ATOM 602 C C . GLY A 1 81 ? -12.674 -5.341 13.398 1.00 34.94 81 GLY A C 1
ATOM 603 O O . GLY A 1 81 ? -13.259 -6.382 13.106 1.00 34.94 81 GLY A O 1
ATOM 604 N N . HIS A 1 82 ? -11.687 -4.841 12.673 1.00 31.80 82 HIS A N 1
ATOM 605 C CA . HIS A 1 82 ? -11.017 -5.579 11.627 1.00 31.80 82 HIS A CA 1
ATOM 606 C C . HIS A 1 82 ? -10.199 -6.665 12.299 1.00 31.80 82 HIS A C 1
ATOM 608 O O . HIS A 1 82 ? -9.028 -6.460 12.613 1.00 31.80 82 HIS A O 1
ATOM 614 N N . SER A 1 83 ? -10.846 -7.800 12.549 1.00 29.53 83 SER A N 1
ATOM 615 C CA . SER A 1 83 ? -10.155 -9.069 12.659 1.00 29.53 83 SER A CA 1
ATOM 616 C C . SER A 1 83 ? -9.940 -9.641 11.250 1.00 29.53 83 SER A C 1
ATOM 618 O O . SER A 1 83 ? -10.761 -9.399 10.363 1.00 29.53 83 SER A O 1
ATOM 620 N N . PRO A 1 84 ? -8.807 -10.297 10.990 1.00 33.03 84 PRO A N 1
ATOM 621 C CA . PRO A 1 84 ? -8.322 -10.413 9.630 1.00 33.03 84 PRO A CA 1
ATOM 622 C C . PRO A 1 84 ? -7.860 -11.837 9.372 1.00 33.03 84 PRO A C 1
ATOM 624 O O . PRO A 1 84 ? -7.498 -12.604 10.261 1.00 33.03 84 PRO A O 1
ATOM 627 N N . GLY A 1 85 ? -8.048 -12.236 8.131 1.00 37.03 85 GLY A N 1
ATOM 628 C CA . GLY A 1 85 ? -8.198 -13.644 7.828 1.00 37.03 85 GLY A CA 1
ATOM 629 C C . GLY A 1 85 ? -9.663 -13.978 7.581 1.00 37.03 85 GLY A C 1
ATOM 630 O O . GLY A 1 85 ? -10.534 -13.805 8.427 1.00 37.03 85 GLY A O 1
ATOM 631 N N . MET A 1 86 ? -9.858 -14.498 6.376 1.00 30.31 86 MET A N 1
ATOM 632 C CA . MET A 1 86 ? -11.067 -15.041 5.766 1.00 30.31 86 MET A CA 1
ATOM 633 C C . MET A 1 86 ? -11.988 -14.042 5.057 1.00 30.31 86 MET A C 1
ATOM 635 O O . MET A 1 86 ? -12.622 -13.155 5.621 1.00 30.31 86 MET A O 1
ATOM 639 N N . ALA A 1 87 ? -11.970 -14.222 3.739 1.00 38.88 87 ALA A N 1
ATOM 640 C CA . ALA A 1 87 ? -12.619 -13.450 2.706 1.00 38.88 87 ALA A CA 1
ATOM 641 C C . ALA A 1 87 ? -14.141 -13.629 2.712 1.00 38.88 87 ALA A C 1
ATOM 643 O O . ALA A 1 87 ? -14.639 -14.731 2.922 1.00 38.88 87 ALA A O 1
ATOM 644 N N . PHE A 1 88 ? -14.855 -12.569 2.334 1.00 31.70 88 PHE A N 1
ATOM 645 C CA . PHE A 1 88 ? -16.140 -12.710 1.660 1.00 31.70 88 PHE A CA 1
ATOM 646 C C . PHE A 1 88 ? -16.041 -12.044 0.294 1.00 31.70 88 PHE A C 1
ATOM 648 O O . PHE A 1 88 ? -15.869 -10.833 0.157 1.00 31.70 88 PHE A O 1
ATOM 655 N N . THR A 1 89 ? -16.073 -12.912 -0.708 1.00 38.25 89 THR A N 1
ATOM 656 C CA . THR A 1 89 ? -16.390 -12.637 -2.098 1.00 38.25 89 THR A CA 1
ATOM 657 C C . THR A 1 89 ? -17.807 -12.055 -2.204 1.00 38.25 89 THR A C 1
ATOM 659 O O . THR A 1 89 ? -18.710 -12.450 -1.472 1.00 38.25 89 THR A O 1
ATOM 662 N N . ASN A 1 90 ? -17.973 -11.146 -3.167 1.00 32.88 90 ASN A N 1
ATOM 663 C CA . ASN A 1 90 ? -19.202 -10.494 -3.634 1.00 32.88 90 ASN A CA 1
ATOM 664 C C . ASN A 1 90 ? -19.802 -9.315 -2.836 1.00 32.88 90 ASN A C 1
ATOM 666 O O . ASN A 1 90 ? -20.240 -9.444 -1.700 1.00 32.88 90 ASN A O 1
ATOM 670 N N . MET A 1 91 ? -19.988 -8.227 -3.604 1.00 32.00 91 MET A N 1
ATOM 671 C CA . MET A 1 91 ? -20.910 -7.085 -3.459 1.00 32.00 91 MET A CA 1
ATOM 672 C C . MET A 1 91 ? -20.384 -5.748 -2.887 1.00 32.00 91 MET A C 1
ATOM 674 O O . MET A 1 91 ? -19.424 -5.722 -2.122 1.00 32.00 91 MET A O 1
ATOM 678 N N . PRO A 1 92 ? -20.909 -4.610 -3.403 1.00 33.69 92 PRO A N 1
ATOM 679 C CA . PRO A 1 92 ? -20.081 -3.604 -4.062 1.00 33.69 92 PRO A CA 1
ATOM 680 C C . PRO A 1 92 ? -19.907 -2.299 -3.267 1.00 33.69 92 PRO A C 1
ATOM 682 O O . PRO A 1 92 ? -20.778 -1.886 -2.513 1.00 33.69 92 PRO A O 1
ATOM 685 N N . LEU A 1 93 ? -18.762 -1.655 -3.520 1.00 34.44 93 LEU A N 1
ATOM 686 C CA . LEU A 1 93 ? -18.461 -0.219 -3.425 1.00 34.44 93 LEU A CA 1
ATOM 687 C C . LEU A 1 93 ? -19.150 0.586 -2.303 1.00 34.44 93 LEU A C 1
ATOM 689 O O . LEU A 1 93 ? -20.200 1.182 -2.512 1.00 34.44 93 LEU A O 1
ATOM 693 N N . TYR A 1 94 ? -18.446 0.771 -1.182 1.00 25.16 94 TYR A N 1
ATOM 694 C CA . TYR A 1 94 ? -18.336 2.100 -0.567 1.00 25.16 94 TYR A CA 1
ATOM 695 C C . TYR A 1 94 ? -16.977 2.246 0.129 1.00 25.16 94 TYR A C 1
ATOM 697 O O . TYR A 1 94 ? -16.607 1.503 1.038 1.00 25.16 94 TYR A O 1
ATOM 705 N N . GLU A 1 95 ? -16.192 3.181 -0.383 1.00 38.22 95 GLU A N 1
ATOM 706 C CA . GLU A 1 95 ? -14.788 3.415 -0.081 1.00 38.22 95 GLU A CA 1
ATOM 707 C C . GLU A 1 95 ? -14.654 4.430 1.063 1.00 38.22 95 GLU A C 1
ATOM 709 O O . GLU A 1 95 ? -14.986 5.600 0.885 1.00 38.22 95 GLU A O 1
ATOM 714 N N . LYS A 1 96 ? -14.133 4.024 2.234 1.00 27.55 96 LYS A N 1
ATOM 715 C CA . LYS A 1 96 ? -13.320 4.922 3.080 1.00 27.55 96 LYS A CA 1
ATOM 716 C C . LYS A 1 96 ? -12.533 4.203 4.184 1.00 27.55 96 LYS A C 1
ATOM 718 O O . LYS A 1 96 ? -13.074 3.793 5.200 1.00 27.55 96 LYS A O 1
ATOM 723 N N . ARG A 1 97 ? -11.220 4.174 3.936 1.00 34.47 97 ARG A N 1
ATOM 724 C CA . ARG A 1 97 ? -10.067 4.351 4.839 1.00 34.47 97 ARG A CA 1
ATOM 725 C C . ARG A 1 97 ? -9.909 3.449 6.075 1.00 34.47 97 ARG A C 1
ATOM 727 O O . ARG A 1 97 ? -10.651 3.519 7.044 1.00 34.47 97 ARG A O 1
ATOM 734 N N . SER A 1 98 ? -8.761 2.765 6.041 1.00 32.25 98 SER A N 1
ATOM 735 C CA . SER A 1 98 ? -7.980 2.256 7.175 1.00 32.25 98 SER A CA 1
ATOM 736 C C . SER A 1 98 ? -8.419 0.913 7.766 1.00 32.25 98 SER A C 1
ATOM 738 O O . SER A 1 98 ? -8.670 0.797 8.960 1.00 32.25 98 SER A O 1
ATOM 740 N N . ARG A 1 99 ? -8.427 -0.144 6.938 1.00 34.75 99 ARG A N 1
ATOM 741 C CA . ARG A 1 99 ? -8.476 -1.538 7.412 1.00 34.75 99 ARG A CA 1
ATOM 742 C C . ARG A 1 99 ? -7.049 -2.070 7.627 1.00 34.75 99 ARG A C 1
ATOM 744 O O . ARG A 1 99 ? -6.372 -2.436 6.673 1.00 34.75 99 ARG A O 1
ATOM 751 N N . ARG A 1 100 ? -6.601 -2.125 8.888 1.00 44.25 100 ARG A N 1
ATOM 752 C CA . ARG A 1 100 ? -5.534 -3.038 9.343 1.00 44.25 100 ARG A CA 1
ATOM 753 C C . ARG A 1 100 ? -6.042 -4.470 9.135 1.00 44.25 100 ARG A C 1
ATOM 755 O O . ARG A 1 100 ? -7.099 -4.799 9.661 1.00 44.25 100 ARG A O 1
ATOM 762 N N . ILE A 1 101 ? -5.314 -5.305 8.392 1.00 37.88 101 ILE A N 1
ATOM 763 C CA . ILE A 1 101 ? -5.624 -6.732 8.210 1.00 37.88 101 ILE A CA 1
ATOM 764 C C . ILE A 1 101 ? -4.489 -7.580 8.838 1.00 37.88 101 ILE A C 1
ATOM 766 O O . ILE A 1 101 ? -3.512 -7.899 8.179 1.00 37.88 101 ILE A O 1
ATOM 770 N N . LEU A 1 102 ? -4.584 -7.927 10.128 1.00 35.91 102 LEU A N 1
ATOM 771 C CA . LEU A 1 102 ? -3.952 -9.116 10.769 1.00 35.91 102 LEU A CA 1
ATOM 772 C C . LEU A 1 102 ? -4.136 -10.416 9.949 1.00 35.91 102 LEU A C 1
ATOM 774 O O . LEU A 1 102 ? -5.043 -11.211 10.128 1.00 35.91 102 LEU A O 1
ATOM 778 N N . GLY A 1 103 ? -3.193 -10.672 9.077 1.00 35.72 103 GLY A N 1
ATOM 779 C CA . GLY A 1 103 ? -2.782 -12.030 8.716 1.00 35.72 103 GLY A CA 1
ATOM 780 C C . GLY A 1 103 ? -1.418 -12.016 8.039 1.00 35.72 103 GLY A C 1
ATOM 781 O O . GLY A 1 103 ? -1.002 -12.985 7.426 1.00 35.72 103 GLY A O 1
ATOM 782 N N . GLN A 1 104 ? -0.766 -10.860 8.072 1.00 39.34 104 GLN A N 1
ATOM 783 C CA . GLN A 1 104 ? 0.188 -10.412 7.087 1.00 39.34 104 GLN A CA 1
ATOM 784 C C . GLN A 1 104 ? 1.086 -9.412 7.804 1.00 39.34 104 GLN A C 1
ATOM 786 O O . GLN A 1 104 ? 0.598 -8.517 8.498 1.00 39.34 104 GLN A O 1
ATOM 791 N N . GLN A 1 105 ? 2.393 -9.616 7.708 1.00 49.97 105 GLN A N 1
ATOM 792 C CA . GLN A 1 105 ? 3.391 -8.710 8.263 1.00 49.97 105 GLN A CA 1
ATOM 793 C C . GLN A 1 105 ? 3.091 -7.253 7.813 1.00 49.97 105 GLN A C 1
ATOM 795 O O . GLN A 1 105 ? 2.653 -7.036 6.674 1.00 49.97 105 GLN A O 1
ATOM 800 N N . PRO A 1 106 ? 3.197 -6.254 8.714 1.00 69.75 106 PRO A N 1
ATOM 801 C CA . PRO A 1 106 ? 2.550 -4.959 8.526 1.00 69.75 106 PRO A CA 1
ATOM 802 C C . PRO A 1 106 ? 3.190 -4.161 7.387 1.00 69.75 106 PRO A C 1
ATOM 804 O O . PRO A 1 106 ? 4.384 -3.881 7.406 1.00 69.75 106 PRO A O 1
ATOM 807 N N . ASN A 1 107 ? 2.372 -3.731 6.426 1.00 79.62 107 ASN A N 1
ATOM 808 C CA . ASN A 1 107 ? 2.790 -2.732 5.448 1.00 79.62 107 ASN A CA 1
ATOM 809 C C . ASN A 1 107 ? 3.093 -1.391 6.142 1.00 79.62 107 ASN A C 1
ATOM 811 O O . ASN A 1 107 ? 2.372 -0.979 7.056 1.00 79.62 107 ASN A O 1
ATOM 815 N N . VAL A 1 108 ? 4.099 -0.672 5.655 1.00 82.50 108 VAL A N 1
ATOM 816 C CA . VAL A 1 108 ? 4.455 0.680 6.100 1.00 82.50 108 VAL A CA 1
ATOM 817 C C . VAL A 1 108 ? 3.944 1.675 5.065 1.00 82.50 108 VAL A C 1
ATOM 819 O O . VAL A 1 108 ? 4.313 1.592 3.901 1.00 82.50 108 VAL A O 1
ATOM 822 N N . ILE A 1 109 ? 3.093 2.622 5.465 1.00 82.56 109 ILE A N 1
ATOM 823 C CA . ILE A 1 109 ? 2.561 3.654 4.565 1.00 82.56 109 ILE A CA 1
ATOM 824 C C . ILE A 1 109 ? 2.774 5.028 5.200 1.00 82.56 109 ILE A C 1
ATOM 826 O O . ILE A 1 109 ? 2.273 5.288 6.293 1.00 82.56 109 ILE A O 1
ATOM 830 N N . SER A 1 110 ? 3.473 5.923 4.506 1.00 74.44 110 SER A N 1
ATOM 831 C CA . SER A 1 110 ? 3.670 7.322 4.902 1.00 74.44 110 SER A CA 1
ATOM 832 C C . SER A 1 110 ? 3.315 8.275 3.757 1.00 74.44 110 SER A C 1
ATOM 834 O O . SER A 1 110 ? 3.325 7.890 2.591 1.00 74.44 110 SER A O 1
ATOM 836 N N . GLY A 1 111 ? 2.969 9.527 4.068 1.00 73.88 111 GLY A N 1
ATOM 837 C CA . GLY A 1 111 ? 2.569 10.529 3.072 1.00 73.88 111 GLY A CA 1
ATOM 838 C C . GLY A 1 111 ? 1.057 10.586 2.814 1.00 73.88 111 GLY A C 1
ATOM 839 O O . GLY A 1 111 ? 0.260 10.373 3.726 1.00 73.88 111 GLY A O 1
ATOM 8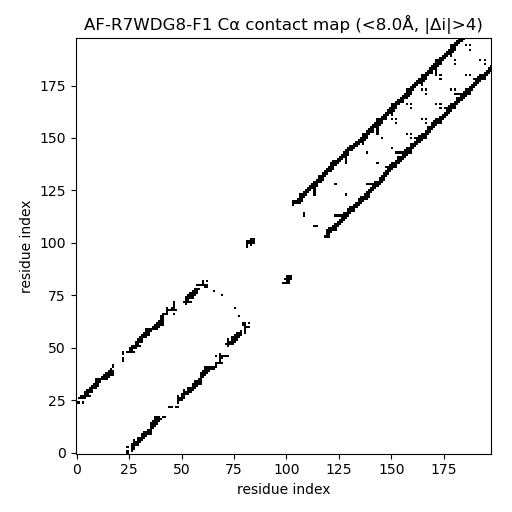40 N N . SER A 1 112 ? 0.639 10.934 1.592 1.00 73.94 112 SER A N 1
ATOM 841 C CA . SER A 1 112 ? -0.768 11.246 1.276 1.00 73.94 112 SER A CA 1
ATOM 842 C C . SER A 1 112 ? -1.322 10.398 0.132 1.00 73.94 112 SER A C 1
ATOM 844 O O . SER A 1 112 ? -0.675 10.239 -0.892 1.00 73.94 112 SER A O 1
ATOM 846 N N . ARG A 1 113 ? -2.549 9.881 0.269 1.00 82.00 113 ARG A N 1
ATOM 847 C CA . ARG A 1 113 ? -3.238 9.103 -0.787 1.00 82.00 113 ARG A CA 1
ATOM 848 C C . ARG A 1 113 ? -2.488 7.849 -1.273 1.00 82.00 113 ARG A C 1
ATOM 850 O O . ARG A 1 113 ? -2.711 7.391 -2.385 1.00 82.00 113 ARG A O 1
ATOM 857 N N . ASN A 1 114 ? -1.649 7.262 -0.423 1.00 74.50 114 ASN A N 1
ATOM 858 C CA . ASN A 1 114 ? -1.029 5.972 -0.708 1.00 74.50 114 ASN A CA 1
ATOM 859 C C . ASN A 1 114 ? -1.958 4.829 -0.278 1.00 74.50 114 ASN A C 1
ATOM 861 O O . ASN A 1 114 ? -2.533 4.887 0.811 1.00 74.50 114 ASN A O 1
ATOM 865 N N . THR A 1 115 ? -2.112 3.808 -1.121 1.00 76.94 115 THR A N 1
ATOM 866 C CA . THR A 1 115 ? -3.068 2.711 -0.903 1.00 76.94 115 THR A CA 1
ATOM 867 C C . THR A 1 115 ? -2.445 1.360 -1.235 1.00 76.94 115 THR A C 1
ATOM 869 O O . THR A 1 115 ? -1.774 1.208 -2.249 1.00 76.94 115 THR A O 1
ATOM 872 N N . ILE A 1 116 ? -2.719 0.351 -0.410 1.00 83.56 116 ILE A N 1
ATOM 873 C CA . ILE A 1 116 ? -2.421 -1.055 -0.705 1.00 83.56 116 ILE A CA 1
ATOM 874 C C . ILE A 1 116 ? -3.751 -1.796 -0.676 1.00 83.56 116 ILE A C 1
ATOM 876 O O . ILE A 1 116 ? -4.436 -1.766 0.348 1.00 83.56 116 ILE A O 1
ATOM 880 N N . ARG A 1 117 ? -4.150 -2.420 -1.789 1.00 79.69 117 ARG A N 1
ATOM 881 C CA . ARG A 1 117 ? -5.427 -3.154 -1.858 1.00 79.69 117 ARG A CA 1
ATOM 882 C C . ARG A 1 117 ? -5.297 -4.592 -1.345 1.00 79.69 117 ARG A C 1
ATOM 884 O O . ARG A 1 117 ? -6.246 -5.092 -0.749 1.00 79.69 117 ARG A O 1
ATOM 891 N N . SER A 1 118 ? -4.155 -5.250 -1.559 1.00 77.25 118 SER A N 1
ATOM 892 C CA . SER A 1 118 ? -3.880 -6.616 -1.087 1.00 77.25 118 SER A CA 1
ATOM 893 C C . SER A 1 118 ? -2.372 -6.887 -1.001 1.00 77.25 118 SER A C 1
ATOM 895 O O . SER A 1 118 ? -1.636 -6.457 -1.885 1.00 77.25 118 SER A O 1
ATOM 897 N N . GLY A 1 119 ? -1.926 -7.612 0.029 1.00 79.75 119 GLY A N 1
ATOM 898 C CA . GLY A 1 119 ? -0.530 -8.019 0.226 1.00 79.75 119 GLY A CA 1
ATOM 899 C C . GLY A 1 119 ? 0.140 -7.424 1.470 1.00 79.75 119 GLY A C 1
ATOM 900 O O . GLY A 1 119 ? -0.407 -6.530 2.125 1.00 79.75 119 GLY A O 1
ATOM 901 N N . SER A 1 120 ? 1.322 -7.946 1.800 1.00 83.38 120 SER A N 1
ATOM 902 C CA . SER A 1 120 ? 2.066 -7.719 3.049 1.00 83.38 120 SER A CA 1
ATOM 903 C C . SER A 1 120 ? 3.485 -7.196 2.810 1.00 83.38 120 SER A C 1
ATOM 905 O O . SER A 1 120 ? 4.002 -7.327 1.708 1.00 83.38 120 SER A O 1
ATOM 907 N N . ASN A 1 121 ? 4.150 -6.649 3.836 1.00 87.00 121 ASN A N 1
ATOM 908 C CA . ASN A 1 121 ? 5.547 -6.162 3.765 1.00 87.00 121 ASN A CA 1
ATOM 909 C C . ASN A 1 121 ? 5.861 -5.075 2.739 1.00 87.00 121 ASN A C 1
ATOM 911 O O . ASN A 1 121 ? 7.018 -4.856 2.388 1.00 87.00 121 ASN A O 1
ATOM 915 N N . ASN A 1 122 ? 4.860 -4.366 2.247 1.00 87.00 122 ASN A N 1
ATOM 916 C CA . ASN A 1 122 ? 5.108 -3.264 1.339 1.00 87.00 122 ASN A CA 1
ATOM 917 C C . ASN A 1 122 ? 5.454 -1.993 2.118 1.00 87.00 122 ASN A C 1
ATOM 919 O O . ASN A 1 122 ? 4.851 -1.702 3.154 1.00 87.00 122 ASN A O 1
ATOM 923 N N . VAL A 1 123 ? 6.364 -1.193 1.576 1.00 91.31 123 VAL A N 1
ATOM 924 C CA . VAL A 1 123 ? 6.724 0.133 2.079 1.00 91.31 123 VAL A CA 1
ATOM 925 C C . VAL A 1 123 ? 6.316 1.169 1.041 1.00 91.31 123 VAL A C 1
ATOM 927 O O . VAL A 1 123 ? 6.905 1.235 -0.032 1.00 91.31 123 VAL A O 1
ATOM 930 N N . LEU A 1 124 ? 5.316 1.991 1.350 1.00 90.94 124 LEU A N 1
ATOM 931 C CA . LEU A 1 124 ? 4.852 3.086 0.502 1.00 90.94 124 LEU A CA 1
ATOM 932 C C . LEU A 1 124 ? 5.176 4.430 1.155 1.00 90.94 124 LEU A C 1
ATOM 934 O O . LEU A 1 124 ? 4.813 4.666 2.305 1.00 90.94 124 LEU A O 1
ATOM 938 N N . SER A 1 125 ? 5.787 5.343 0.405 1.00 84.94 125 SER A N 1
ATOM 939 C CA . SER A 1 125 ? 6.058 6.717 0.848 1.00 84.94 125 SER A CA 1
ATOM 940 C C . SER A 1 125 ? 5.780 7.725 -0.266 1.00 84.94 125 SER A C 1
ATOM 942 O O . SER A 1 125 ? 5.970 7.429 -1.443 1.00 84.94 125 SER A O 1
ATOM 944 N N . GLY A 1 126 ? 5.342 8.934 0.086 1.00 84.56 126 GLY A N 1
ATOM 945 C CA . GLY A 1 126 ? 5.098 10.019 -0.869 1.00 84.56 126 GLY A CA 1
ATOM 946 C C . GLY A 1 126 ? 3.616 10.241 -1.164 1.00 84.56 126 GLY A C 1
ATOM 947 O O . GLY A 1 126 ? 2.831 10.392 -0.224 1.00 84.56 126 GLY A O 1
ATOM 948 N N . LYS A 1 127 ? 3.212 10.332 -2.435 1.00 85.62 127 LYS A N 1
ATOM 949 C CA . LYS A 1 127 ? 1.862 10.785 -2.803 1.00 85.62 127 LYS A CA 1
ATOM 950 C C . LYS A 1 127 ? 1.208 9.978 -3.925 1.00 85.62 127 LYS A C 1
ATOM 952 O O . LYS A 1 127 ? 1.779 9.867 -4.994 1.00 85.62 127 LYS A O 1
ATOM 957 N N . ASP A 1 128 ? -0.040 9.553 -3.756 1.00 91.25 128 ASP A N 1
ATOM 958 C CA . ASP A 1 128 ? -0.821 8.890 -4.820 1.00 91.25 128 ASP A CA 1
ATOM 959 C C . ASP A 1 128 ? -0.212 7.562 -5.329 1.00 91.25 128 ASP A C 1
ATOM 961 O O . ASP A 1 128 ? -0.418 7.177 -6.476 1.00 91.25 128 ASP A O 1
ATOM 965 N N . ASN A 1 129 ? 0.543 6.838 -4.499 1.00 87.19 129 ASN A N 1
ATOM 966 C CA . ASN A 1 129 ? 1.081 5.524 -4.862 1.00 87.19 129 ASN A CA 1
ATOM 967 C C . ASN A 1 129 ? 0.092 4.403 -4.519 1.00 87.19 129 ASN A C 1
ATOM 969 O O . ASN A 1 129 ? -0.491 4.381 -3.435 1.00 87.19 129 ASN A O 1
ATOM 973 N N . THR A 1 130 ? -0.068 3.437 -5.418 1.00 88.69 130 THR A N 1
ATOM 974 C CA . THR A 1 130 ? -0.995 2.315 -5.252 1.00 88.69 130 THR A CA 1
ATOM 975 C C . THR A 1 130 ? -0.295 0.983 -5.478 1.00 88.69 130 THR A C 1
ATOM 977 O O . THR A 1 130 ? 0.201 0.722 -6.568 1.00 88.69 130 THR A O 1
ATOM 980 N N . VAL A 1 131 ? -0.331 0.094 -4.486 1.00 92.50 131 VAL A N 1
ATOM 981 C CA . VAL A 1 131 ? -0.070 -1.338 -4.694 1.00 92.50 131 VAL A CA 1
ATOM 982 C C . VAL A 1 131 ? -1.416 -2.048 -4.817 1.00 92.50 131 VAL A C 1
ATOM 984 O O . VAL A 1 131 ? -2.228 -2.044 -3.889 1.00 92.50 131 VAL A O 1
ATOM 987 N N . ILE A 1 132 ? -1.689 -2.631 -5.983 1.00 86.31 132 ILE A N 1
ATOM 988 C CA . ILE A 1 132 ? -2.940 -3.347 -6.261 1.00 86.31 132 ILE A CA 1
ATOM 989 C C . ILE A 1 132 ? -2.922 -4.721 -5.585 1.00 86.31 132 ILE A C 1
ATOM 991 O O . ILE A 1 132 ? -3.879 -5.101 -4.916 1.00 86.31 132 ILE A O 1
ATOM 995 N N . SER A 1 133 ? -1.843 -5.476 -5.751 1.00 86.50 133 SER A N 1
ATOM 996 C CA . SER A 1 133 ? -1.667 -6.789 -5.137 1.00 86.50 133 SER A CA 1
ATOM 997 C C . SER A 1 133 ? -0.184 -7.119 -5.058 1.00 86.50 133 SER A C 1
ATOM 999 O O . SER A 1 133 ? 0.553 -6.765 -5.975 1.00 86.50 133 SER A O 1
ATOM 1001 N N . GLY A 1 134 ? 0.229 -7.808 -3.999 1.00 83.75 134 GLY A N 1
ATOM 1002 C CA . GLY A 1 134 ? 1.549 -8.418 -3.880 1.00 83.75 134 GLY A CA 1
ATOM 1003 C C .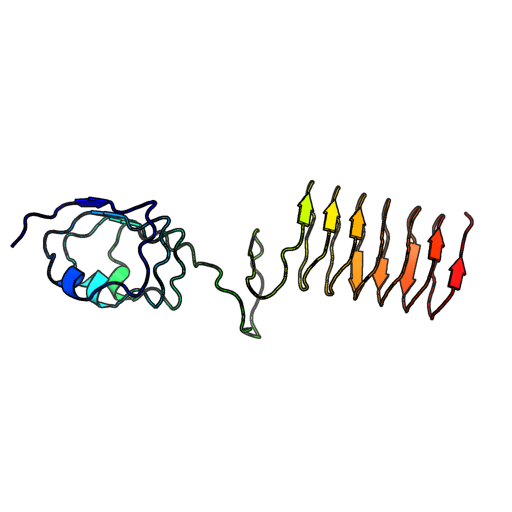 GLY A 1 134 ? 2.342 -7.934 -2.672 1.00 83.75 134 GLY A C 1
ATOM 1004 O O . GLY A 1 134 ? 1.904 -7.056 -1.924 1.00 83.75 134 GLY A O 1
ATOM 1005 N N . ASN A 1 135 ? 3.482 -8.576 -2.445 1.00 89.81 135 ASN A N 1
ATOM 1006 C CA . ASN A 1 135 ? 4.212 -8.493 -1.186 1.00 89.81 135 ASN A CA 1
ATOM 1007 C C . ASN A 1 135 ? 5.600 -7.881 -1.372 1.00 89.81 135 ASN A C 1
ATOM 1009 O O . ASN A 1 135 ? 6.144 -7.891 -2.472 1.00 89.81 135 ASN A O 1
ATOM 1013 N N . ASP A 1 136 ? 6.195 -7.391 -0.289 1.00 94.56 136 ASP A N 1
ATOM 1014 C CA . ASP A 1 136 ? 7.620 -7.031 -0.247 1.00 94.56 136 ASP A CA 1
ATOM 1015 C C . ASP A 1 136 ? 8.029 -5.944 -1.270 1.00 94.56 136 ASP A C 1
ATOM 1017 O O . ASP A 1 136 ? 9.178 -5.890 -1.705 1.00 94.56 136 ASP A O 1
ATOM 1021 N N . ASN A 1 137 ? 7.107 -5.065 -1.690 1.00 95.88 137 ASN A N 1
ATOM 1022 C CA . ASN A 1 137 ? 7.435 -3.957 -2.593 1.00 95.88 137 ASN A CA 1
ATOM 1023 C C . ASN A 1 137 ? 7.870 -2.703 -1.825 1.00 95.88 137 ASN A C 1
ATOM 1025 O O . ASN A 1 137 ? 7.282 -2.345 -0.804 1.00 95.88 137 ASN A O 1
ATOM 1029 N N . VAL A 1 138 ? 8.809 -1.944 -2.383 1.00 97.56 138 VAL A N 1
ATOM 1030 C CA . VAL A 1 138 ? 9.174 -0.603 -1.910 1.00 97.56 138 VAL A CA 1
ATOM 1031 C C . VAL A 1 138 ? 8.763 0.410 -2.967 1.00 97.56 138 VAL A C 1
ATOM 1033 O O . VAL A 1 138 ? 9.328 0.438 -4.054 1.00 97.56 138 VAL A O 1
ATOM 1036 N N . VAL A 1 139 ? 7.783 1.258 -2.663 1.00 97.44 139 VAL A N 1
ATOM 1037 C CA . VAL A 1 139 ? 7.226 2.238 -3.601 1.00 97.44 139 VAL A CA 1
ATOM 1038 C C . VAL A 1 139 ? 7.322 3.639 -3.010 1.00 97.44 139 VAL A C 1
ATOM 1040 O O . VAL A 1 139 ? 6.653 3.976 -2.036 1.00 97.44 139 VAL A O 1
ATOM 1043 N N . THR A 1 140 ? 8.142 4.493 -3.608 1.00 94.88 140 THR A N 1
ATOM 1044 C CA . THR A 1 140 ? 8.338 5.876 -3.158 1.00 94.88 140 THR A CA 1
ATOM 1045 C C . THR A 1 140 ? 8.068 6.873 -4.279 1.00 94.88 140 THR A C 1
ATOM 1047 O O . THR A 1 140 ? 8.008 6.507 -5.450 1.00 94.88 140 THR A O 1
ATOM 1050 N N . GLY A 1 141 ? 7.891 8.146 -3.926 1.00 95.38 141 GLY A N 1
ATOM 1051 C CA . GLY A 1 141 ? 7.647 9.213 -4.894 1.00 95.38 141 GLY A CA 1
ATOM 1052 C C . GLY A 1 141 ? 6.156 9.447 -5.126 1.00 95.38 141 GLY A C 1
ATOM 1053 O O . GLY A 1 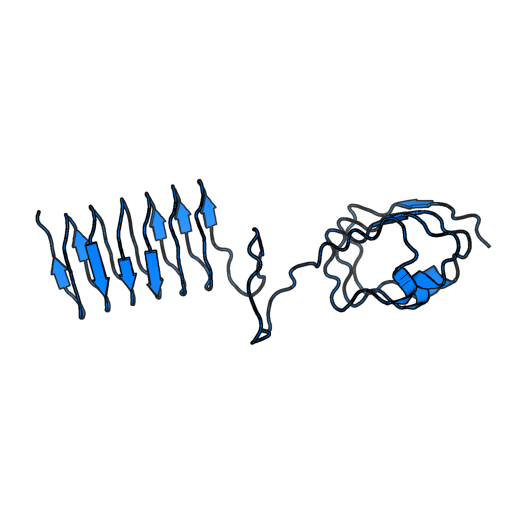141 ? 5.420 9.598 -4.148 1.00 95.38 141 GLY A O 1
ATOM 1054 N N . SER A 1 142 ? 5.693 9.543 -6.374 1.00 97.12 142 SER A N 1
ATOM 1055 C CA . SER A 1 142 ? 4.305 9.910 -6.648 1.00 97.12 142 SER A CA 1
ATOM 1056 C C . SER A 1 142 ? 3.638 9.266 -7.855 1.00 97.12 142 SER A C 1
ATOM 1058 O O . SER A 1 142 ? 4.225 9.218 -8.929 1.00 97.12 142 SER A O 1
ATOM 1060 N N . ASN A 1 143 ? 2.351 8.941 -7.728 1.00 98.31 143 ASN A N 1
ATOM 1061 C CA . ASN A 1 143 ? 1.516 8.441 -8.823 1.00 98.31 143 ASN A CA 1
ATOM 1062 C C . ASN A 1 143 ? 2.053 7.139 -9.454 1.00 98.31 143 ASN A C 1
ATOM 1064 O O . ASN A 1 143 ? 2.018 6.972 -10.671 1.00 98.31 143 ASN A O 1
ATOM 1068 N N . ASN A 1 144 ? 2.598 6.239 -8.633 1.00 98.25 144 ASN A N 1
ATOM 1069 C CA . ASN A 1 144 ? 3.087 4.932 -9.073 1.00 98.25 144 ASN A CA 1
ATOM 1070 C C . ASN A 1 144 ? 2.049 3.839 -8.799 1.00 98.25 144 ASN A C 1
ATOM 1072 O O . ASN A 1 144 ? 1.434 3.819 -7.733 1.00 98.25 144 ASN A O 1
ATOM 1076 N N . VAL A 1 145 ? 1.882 2.905 -9.734 1.00 98.12 145 VAL A N 1
ATOM 1077 C CA . VAL A 1 145 ? 0.979 1.752 -9.620 1.00 98.12 145 VAL A CA 1
ATOM 1078 C C . VAL A 1 145 ? 1.789 0.467 -9.716 1.00 98.12 145 VAL A C 1
ATOM 1080 O O . VAL A 1 145 ? 2.529 0.284 -10.677 1.00 98.12 145 VAL A O 1
ATOM 1083 N N . VAL A 1 146 ? 1.648 -0.429 -8.739 1.00 98.19 146 VAL A N 1
ATOM 1084 C CA . VAL A 1 146 ? 2.412 -1.683 -8.672 1.00 98.19 146 VAL A CA 1
ATOM 1085 C C . VAL A 1 146 ? 1.490 -2.885 -8.461 1.00 98.19 146 VAL A C 1
ATOM 1087 O O . VAL A 1 146 ? 0.568 -2.831 -7.645 1.00 98.19 146 VAL A O 1
ATOM 1090 N N . SER A 1 147 ? 1.733 -3.978 -9.186 1.00 96.06 147 SER A N 1
ATOM 1091 C CA . SER A 1 147 ? 1.042 -5.263 -9.023 1.00 96.06 147 SER A CA 1
ATOM 1092 C C . SER A 1 147 ? 2.003 -6.446 -9.160 1.00 96.06 147 SER A C 1
ATOM 1094 O O . SER A 1 147 ? 2.381 -6.828 -10.262 1.00 96.06 147 SER A O 1
ATOM 1096 N N . GLY A 1 148 ? 2.348 -7.077 -8.048 1.00 89.00 148 GLY A N 1
ATOM 1097 C CA . GLY A 1 148 ? 3.300 -8.179 -7.956 1.00 89.00 148 GLY A CA 1
ATOM 1098 C C . GLY A 1 148 ? 4.203 -7.996 -6.740 1.00 89.00 148 GLY A C 1
ATOM 1099 O O . GLY A 1 148 ? 3.866 -7.201 -5.866 1.00 89.00 148 GLY A O 1
ATOM 1100 N N . SER A 1 149 ? 5.311 -8.727 -6.645 1.00 96.00 149 SER A N 1
ATOM 1101 C CA . SER A 1 149 ? 6.080 -8.817 -5.393 1.00 96.00 149 SER A CA 1
ATOM 1102 C C . SER A 1 149 ? 7.560 -8.480 -5.560 1.00 96.00 149 SER A C 1
ATOM 1104 O O . SER A 1 149 ? 8.125 -8.715 -6.620 1.00 96.00 149 SER A O 1
ATOM 1106 N N . GLY A 1 150 ? 8.202 -7.950 -4.520 1.00 95.94 150 GLY A N 1
ATOM 1107 C CA . GLY A 1 150 ? 9.647 -7.685 -4.527 1.00 95.94 150 GLY A CA 1
ATOM 1108 C C . GLY A 1 150 ? 10.090 -6.524 -5.426 1.00 95.94 150 GLY A C 1
ATOM 1109 O O . GLY A 1 150 ? 11.274 -6.396 -5.723 1.00 95.94 150 GLY A O 1
ATOM 1110 N N . ASN A 1 151 ? 9.173 -5.675 -5.901 1.00 98.44 151 ASN A N 1
ATOM 1111 C CA . ASN A 1 151 ? 9.530 -4.562 -6.781 1.00 98.44 151 ASN A CA 1
ATOM 1112 C C . ASN A 1 151 ? 9.996 -3.336 -5.981 1.00 98.44 151 ASN A C 1
ATOM 1114 O O . ASN A 1 151 ? 9.398 -2.972 -4.967 1.00 98.44 151 ASN A O 1
ATOM 1118 N N . VAL A 1 152 ? 11.000 -2.630 -6.497 1.00 98.56 152 VAL A N 1
ATOM 1119 C CA . VAL A 1 152 ? 11.452 -1.324 -6.004 1.00 98.56 152 VAL A CA 1
ATOM 1120 C C . VAL A 1 152 ? 11.098 -0.267 -7.041 1.00 98.56 152 VAL A C 1
ATOM 1122 O O . VAL A 1 152 ? 11.628 -0.269 -8.147 1.00 98.56 152 VAL A O 1
ATOM 1125 N N . VAL A 1 153 ? 10.196 0.646 -6.696 1.00 98.62 153 VAL A N 1
ATOM 1126 C CA . VAL A 1 153 ? 9.671 1.671 -7.603 1.00 98.62 153 VAL A CA 1
ATOM 1127 C C . VAL A 1 153 ? 9.835 3.040 -6.960 1.00 98.62 153 VAL A C 1
ATOM 1129 O O . VAL A 1 153 ? 9.338 3.286 -5.862 1.00 98.62 153 VAL A O 1
ATOM 1132 N N . THR A 1 154 ? 10.539 3.949 -7.618 1.00 98.19 154 THR A N 1
ATOM 1133 C CA . THR A 1 154 ? 10.810 5.294 -7.095 1.00 98.19 154 THR A CA 1
ATOM 1134 C C . THR A 1 154 ? 10.372 6.363 -8.089 1.00 98.19 154 THR A C 1
ATOM 1136 O O . THR A 1 154 ? 9.964 6.054 -9.200 1.00 98.19 154 THR A O 1
ATOM 1139 N N . GLU A 1 155 ? 10.414 7.635 -7.691 1.00 98.38 155 GLU A N 1
ATOM 1140 C CA . GLU A 1 155 ? 10.031 8.769 -8.543 1.00 98.38 155 GLU A CA 1
ATOM 1141 C C . GLU A 1 155 ? 8.558 8.750 -8.974 1.00 98.38 155 GLU A C 1
ATOM 1143 O O . GLU A 1 155 ? 7.714 8.835 -8.086 1.00 98.38 155 GLU A O 1
ATOM 1148 N N . ARG A 1 156 ? 8.176 8.774 -10.263 1.00 98.12 156 ARG A N 1
ATOM 1149 C CA . ARG A 1 156 ? 6.767 9.079 -10.592 1.00 98.12 156 ARG A CA 1
ATOM 1150 C C . ARG A 1 156 ? 6.190 8.514 -11.880 1.00 98.12 156 ARG A C 1
ATOM 1152 O O . ARG A 1 156 ? 6.852 8.442 -12.913 1.00 98.12 156 ARG A O 1
ATOM 1159 N N . ASN A 1 157 ? 4.870 8.334 -11.855 1.00 98.44 157 ASN A N 1
ATOM 1160 C CA . ASN A 1 157 ? 4.047 7.914 -12.991 1.00 98.44 157 ASN A CA 1
ATOM 1161 C C . ASN A 1 157 ? 4.430 6.533 -13.550 1.00 98.44 157 ASN A C 1
ATOM 1163 O O . ASN A 1 157 ? 4.339 6.313 -14.756 1.00 98.44 157 ASN A O 1
ATOM 1167 N N . HIS A 1 158 ? 4.895 5.613 -12.710 1.00 98.50 158 HIS A N 1
ATOM 1168 C CA . HIS A 1 158 ? 5.228 4.258 -13.141 1.00 98.50 158 HIS A CA 1
ATOM 1169 C C . HIS A 1 158 ? 4.025 3.318 -13.070 1.00 98.50 158 HIS A C 1
ATOM 1171 O O . HIS A 1 158 ? 3.187 3.440 -12.177 1.00 98.50 158 HIS A O 1
ATOM 1177 N N . VAL A 1 159 ? 3.980 2.336 -13.972 1.00 98.62 159 VAL A N 1
ATOM 1178 C CA . VAL A 1 159 ? 3.082 1.176 -13.882 1.00 98.62 159 VAL A CA 1
ATOM 1179 C C . VAL A 1 159 ? 3.943 -0.076 -13.917 1.00 98.62 159 VAL A C 1
ATOM 1181 O O . VAL A 1 159 ? 4.554 -0.377 -14.937 1.00 98.62 159 VAL A O 1
ATOM 1184 N N . VAL A 1 160 ? 4.026 -0.792 -12.802 1.00 98.62 160 VAL A N 1
ATOM 1185 C CA . VAL A 1 160 ? 4.937 -1.928 -12.638 1.00 98.62 160 VAL A CA 1
ATOM 1186 C C . VAL A 1 160 ? 4.143 -3.177 -12.299 1.00 98.62 160 VAL A C 1
ATOM 1188 O O . VAL A 1 160 ? 3.264 -3.153 -11.439 1.00 98.62 160 VAL A O 1
ATOM 1191 N N . SER A 1 161 ? 4.440 -4.286 -12.965 1.00 98.00 161 SER A N 1
ATOM 1192 C CA . SER A 1 161 ? 3.844 -5.578 -12.651 1.00 98.00 161 SER A CA 1
ATOM 1193 C C . SER A 1 161 ? 4.832 -6.732 -12.758 1.00 98.00 161 SER A C 1
ATOM 1195 O O . SER A 1 161 ? 5.812 -6.646 -13.491 1.00 98.00 161 SER A O 1
ATOM 1197 N N . GLY A 1 162 ? 4.563 -7.821 -12.042 1.00 94.75 162 GLY A N 1
ATOM 1198 C CA . GLY A 1 162 ? 5.469 -8.968 -11.951 1.00 94.75 162 GLY A CA 1
ATOM 1199 C C . GLY A 1 162 ? 6.394 -8.875 -10.739 1.00 94.75 162 GLY A C 1
ATOM 1200 O O . GLY A 1 162 ? 5.980 -8.340 -9.707 1.00 94.75 162 GLY A O 1
ATOM 1201 N N . SER A 1 163 ? 7.598 -9.441 -10.811 1.00 97.75 163 SER A N 1
ATOM 1202 C CA . SER A 1 163 ? 8.433 -9.622 -9.617 1.00 97.75 163 SER A CA 1
ATOM 1203 C C . SER A 1 163 ? 9.833 -9.040 -9.723 1.00 97.75 163 SER A C 1
ATOM 1205 O O . SER A 1 163 ? 10.436 -9.033 -10.788 1.00 97.75 163 SER A O 1
ATOM 1207 N N . ASP A 1 164 ? 10.380 -8.580 -8.602 1.00 97.94 164 ASP A N 1
ATOM 1208 C CA . ASP A 1 164 ? 11.811 -8.268 -8.493 1.00 97.94 164 ASP A CA 1
ATOM 1209 C C . ASP A 1 164 ? 12.309 -7.210 -9.503 1.00 97.94 164 ASP A C 1
ATOM 1211 O O . ASP A 1 164 ? 13.461 -7.237 -9.936 1.00 97.94 164 ASP A O 1
ATOM 1215 N N . ASN A 1 165 ? 11.443 -6.278 -9.921 1.00 98.38 165 ASN A N 1
ATOM 1216 C CA . ASN A 1 165 ? 11.829 -5.188 -10.819 1.00 98.38 165 ASN A CA 1
ATOM 1217 C C . ASN A 1 165 ? 12.325 -3.966 -10.034 1.00 98.38 165 ASN A C 1
ATOM 1219 O O . ASN A 1 165 ? 11.766 -3.619 -8.995 1.00 98.38 165 ASN A O 1
ATOM 1223 N N . VAL A 1 166 ? 13.306 -3.247 -10.581 1.00 98.69 166 VAL A N 1
ATOM 1224 C CA . VAL A 1 166 ? 13.774 -1.946 -10.085 1.00 98.69 166 VAL A CA 1
ATOM 1225 C C . VAL A 1 166 ? 13.440 -0.879 -11.121 1.00 98.69 166 VAL A C 1
ATOM 1227 O O . VAL A 1 166 ? 13.942 -0.924 -12.242 1.00 98.69 166 VAL A O 1
ATOM 1230 N N . VAL A 1 167 ? 12.588 0.079 -10.765 1.00 98.69 167 VAL A N 1
ATOM 1231 C CA . VAL A 1 167 ? 12.062 1.088 -11.692 1.00 98.69 167 VAL A CA 1
ATOM 1232 C C . VAL A 1 167 ? 12.225 2.490 -11.111 1.00 98.69 167 VAL A C 1
ATOM 1234 O O . VAL A 1 167 ? 11.743 2.772 -10.016 1.00 98.69 167 VAL A O 1
ATOM 1237 N N . SER A 1 168 ? 12.879 3.377 -11.857 1.00 98.44 168 SER A N 1
ATOM 1238 C CA . SER A 1 168 ? 13.066 4.791 -11.503 1.00 98.44 168 SER A CA 1
ATOM 1239 C C . SER A 1 168 ? 12.856 5.714 -12.709 1.00 98.44 168 SER A C 1
ATOM 1241 O O . SER A 1 168 ? 12.594 5.255 -13.827 1.00 98.44 168 SER A O 1
ATOM 1243 N N . GLY A 1 169 ? 12.960 7.030 -12.508 1.00 97.81 169 GLY A N 1
ATOM 1244 C CA . GLY A 1 169 ? 12.711 8.039 -13.533 1.00 97.81 169 GLY A CA 1
ATOM 1245 C C . GLY A 1 169 ? 11.244 8.471 -13.646 1.00 97.81 169 GLY A C 1
ATOM 1246 O O . GLY A 1 169 ? 10.610 8.912 -12.686 1.00 97.81 169 GLY A O 1
ATOM 1247 N N . ARG A 1 170 ? 10.678 8.441 -14.860 1.00 98.06 170 ARG A N 1
ATOM 1248 C CA . ARG A 1 170 ? 9.308 8.928 -15.078 1.00 98.06 170 ARG A CA 1
ATOM 1249 C C . ARG A 1 170 ? 8.546 8.206 -16.182 1.00 98.06 170 ARG A C 1
ATOM 1251 O O . ARG A 1 170 ? 9.059 8.064 -17.278 1.00 98.06 170 ARG A O 1
ATOM 1258 N N . ASN A 1 171 ? 7.263 7.918 -15.966 1.00 98.25 171 ASN A N 1
ATOM 1259 C CA . ASN A 1 171 ? 6.361 7.403 -17.014 1.00 98.25 171 ASN A CA 1
ATOM 1260 C C . ASN A 1 171 ? 6.811 6.049 -17.606 1.00 98.25 171 ASN A C 1
ATOM 1262 O O . ASN A 1 171 ? 6.645 5.823 -18.801 1.00 98.25 171 ASN A O 1
ATOM 1266 N N . ASN A 1 172 ? 7.405 5.161 -16.805 1.00 98.19 172 ASN A N 1
ATOM 1267 C CA . ASN A 1 172 ? 7.812 3.835 -17.295 1.00 98.19 172 ASN A CA 1
ATOM 1268 C C . ASN A 1 172 ? 6.739 2.782 -16.990 1.00 98.19 172 ASN A C 1
ATOM 1270 O O . ASN A 1 172 ? 6.222 2.737 -15.872 1.00 98.19 172 ASN A O 1
ATOM 1274 N N . VAL A 1 173 ? 6.451 1.921 -17.966 1.00 98.62 173 VAL A N 1
ATOM 1275 C CA . VAL A 1 173 ? 5.588 0.742 -17.828 1.00 98.62 173 VAL A CA 1
ATOM 1276 C C . VAL A 1 173 ? 6.465 -0.501 -17.875 1.00 98.62 173 VAL A C 1
ATOM 1278 O O . VAL A 1 173 ? 7.158 -0.728 -18.863 1.00 98.62 173 VAL A O 1
ATOM 1281 N N . VAL A 1 174 ? 6.465 -1.298 -16.812 1.00 98.44 174 VAL A N 1
ATOM 1282 C CA . VAL A 1 174 ? 7.360 -2.452 -16.667 1.00 98.44 174 VAL A CA 1
ATOM 1283 C C . VAL A 1 174 ? 6.554 -3.683 -16.275 1.00 98.44 174 VAL A C 1
ATOM 1285 O O . VAL A 1 174 ? 5.742 -3.632 -15.354 1.00 98.44 174 VAL A O 1
ATOM 1288 N N . THR A 1 175 ? 6.759 -4.792 -16.980 1.00 97.62 175 THR A N 1
ATOM 1289 C CA . THR A 1 175 ? 6.113 -6.080 -16.693 1.00 97.62 175 THR A CA 1
ATOM 1290 C C . THR A 1 175 ? 7.129 -7.217 -16.746 1.00 97.62 175 THR A C 1
ATOM 1292 O O . THR A 1 175 ? 8.120 -7.121 -17.471 1.00 97.62 175 THR A O 1
ATOM 1295 N N . GLY A 1 176 ? 6.851 -8.312 -16.040 1.00 93.00 176 GLY A N 1
ATOM 1296 C CA . GLY A 1 176 ? 7.728 -9.482 -15.973 1.00 93.00 176 GLY A CA 1
ATOM 1297 C C . GLY A 1 176 ? 8.638 -9.431 -14.750 1.00 93.00 176 GLY A C 1
ATOM 1298 O O . GLY A 1 176 ? 8.241 -8.873 -13.725 1.00 93.00 176 GLY A O 1
ATOM 1299 N N . SER A 1 177 ? 9.819 -10.039 -14.833 1.00 97.94 177 SER A N 1
ATOM 1300 C CA . SER A 1 177 ? 10.657 -10.266 -13.656 1.00 97.94 177 SER A CA 1
ATOM 1301 C C . SER A 1 177 ? 12.113 -9.853 -13.820 1.00 97.94 177 SER A C 1
ATOM 1303 O O . SER A 1 177 ? 12.708 -10.036 -14.882 1.00 97.94 177 SER A O 1
ATOM 1305 N N . TYR A 1 178 ? 12.725 -9.366 -12.741 1.00 97.25 178 TYR A N 1
ATOM 1306 C CA . TYR A 1 178 ? 14.153 -9.028 -12.701 1.00 97.25 178 TYR A CA 1
ATOM 1307 C C . TYR A 1 178 ? 14.573 -7.953 -13.720 1.00 97.25 178 TYR A C 1
ATOM 1309 O O . TYR A 1 178 ? 15.673 -8.009 -14.271 1.00 97.25 178 TYR A O 1
ATOM 1317 N N . ASN A 1 179 ? 13.707 -6.981 -14.021 1.00 97.31 179 ASN A N 1
ATOM 1318 C CA . ASN A 1 179 ? 14.067 -5.867 -14.900 1.00 97.31 179 ASN A CA 1
ATOM 1319 C C . ASN A 1 179 ? 14.588 -4.664 -14.104 1.00 97.31 179 ASN A C 1
ATOM 1321 O O . ASN A 1 179 ? 14.040 -4.318 -13.061 1.00 97.31 179 ASN A O 1
ATOM 1325 N N . VAL A 1 180 ? 15.595 -3.973 -14.639 1.00 98.50 180 VAL A N 1
ATOM 1326 C CA . VAL A 1 180 ? 16.106 -2.694 -14.129 1.00 98.50 180 VAL A CA 1
ATOM 1327 C C . VAL A 1 180 ? 15.839 -1.619 -15.176 1.00 98.50 180 VAL A C 1
ATOM 1329 O O . VAL A 1 180 ? 16.422 -1.640 -16.259 1.00 98.50 180 VAL A O 1
ATOM 1332 N N . VAL A 1 181 ? 14.939 -0.688 -14.873 1.00 98.38 181 VAL A N 1
ATOM 1333 C CA . VAL A 1 181 ? 14.466 0.329 -15.819 1.00 98.38 181 VAL A CA 1
ATOM 1334 C C . VAL A 1 181 ? 14.633 1.718 -15.218 1.00 98.38 181 VAL A C 1
ATOM 1336 O O . VAL A 1 181 ? 14.064 2.017 -14.171 1.00 98.38 181 VAL A O 1
ATOM 1339 N N . SER A 1 182 ? 15.376 2.592 -15.891 1.00 98.12 182 SER A N 1
ATOM 1340 C CA . SER A 1 182 ? 15.538 3.993 -15.492 1.00 98.12 182 SER A CA 1
ATOM 1341 C C . SER A 1 182 ? 15.390 4.940 -16.680 1.00 98.12 182 SER A C 1
ATOM 1343 O O . SER A 1 182 ? 15.548 4.555 -17.838 1.00 98.12 182 SER A O 1
ATOM 1345 N N . GLY A 1 183 ? 15.066 6.203 -16.403 1.00 96.94 183 GLY A N 1
ATOM 1346 C CA . GLY A 1 183 ? 14.815 7.204 -17.441 1.00 96.94 183 GLY A CA 1
ATOM 1347 C C . GLY A 1 183 ? 13.328 7.417 -17.699 1.00 96.94 183 GLY A C 1
ATOM 1348 O O . GLY A 1 183 ? 12.546 7.364 -16.748 1.00 96.94 183 GLY A O 1
ATOM 1349 N N . ARG A 1 184 ? 12.913 7.726 -18.935 1.00 97.81 184 ARG A N 1
ATOM 1350 C CA . ARG A 1 184 ? 11.525 8.155 -19.185 1.00 97.81 184 ARG A CA 1
ATOM 1351 C C . ARG A 1 184 ? 10.828 7.501 -20.371 1.00 97.81 184 ARG A C 1
ATOM 1353 O O . ARG A 1 184 ? 11.430 7.312 -21.416 1.00 97.81 184 ARG A O 1
ATOM 1360 N N . ASN A 1 185 ? 9.518 7.296 -20.217 1.00 98.00 185 ASN A N 1
ATOM 1361 C CA . ASN A 1 185 ? 8.594 6.830 -21.258 1.00 98.00 185 ASN A CA 1
ATOM 1362 C C . ASN A 1 185 ? 8.926 5.444 -21.848 1.00 98.00 185 ASN A C 1
ATOM 1364 O O . ASN A 1 185 ? 8.595 5.169 -23.001 1.00 98.00 185 ASN A O 1
ATOM 1368 N N . HIS A 1 186 ? 9.555 4.562 -21.069 1.00 97.44 186 HIS A N 1
ATOM 1369 C CA . HIS A 1 186 ? 9.862 3.198 -21.505 1.00 97.44 186 HIS A CA 1
ATOM 1370 C C . HIS A 1 186 ? 8.671 2.254 -21.319 1.00 97.44 186 HIS A C 1
ATOM 1372 O O . HIS A 1 186 ? 7.944 2.350 -20.329 1.00 97.44 186 HIS A O 1
ATOM 1378 N N . VAL A 1 187 ? 8.525 1.285 -22.228 1.00 98.12 187 VAL A N 1
ATOM 1379 C CA . VAL A 1 187 ? 7.643 0.118 -22.068 1.00 98.12 187 VAL A CA 1
ATOM 1380 C C . VAL A 1 187 ? 8.503 -1.138 -22.139 1.00 98.12 187 VAL A C 1
ATOM 1382 O O . VAL A 1 187 ? 9.051 -1.465 -23.189 1.00 98.12 187 VAL A O 1
ATOM 1385 N N . VAL A 1 188 ? 8.644 -1.829 -21.012 1.00 96.75 188 VAL A N 1
ATOM 1386 C CA . VAL A 1 188 ? 9.537 -2.981 -20.857 1.00 96.75 188 VAL A CA 1
ATOM 1387 C C . VAL A 1 188 ? 8.720 -4.199 -20.443 1.00 96.75 188 VAL A C 1
ATOM 1389 O O . VAL A 1 188 ? 7.912 -4.137 -19.519 1.00 96.75 188 VAL A O 1
ATOM 1392 N N . TYR A 1 189 ? 8.922 -5.315 -21.136 1.00 96.62 189 TYR A N 1
ATOM 1393 C CA . TYR A 1 189 ? 8.260 -6.587 -20.859 1.00 96.62 189 TYR A CA 1
ATOM 1394 C C . TYR A 1 189 ? 9.251 -7.749 -20.961 1.00 96.62 189 TYR A C 1
ATOM 1396 O O . TYR A 1 189 ? 10.286 -7.654 -21.628 1.00 96.62 189 TYR A O 1
ATOM 1404 N N . GLY A 1 190 ? 8.907 -8.866 -20.323 1.00 88.25 190 GLY A N 1
ATOM 1405 C CA . GLY A 1 190 ? 9.781 -10.031 -20.218 1.00 8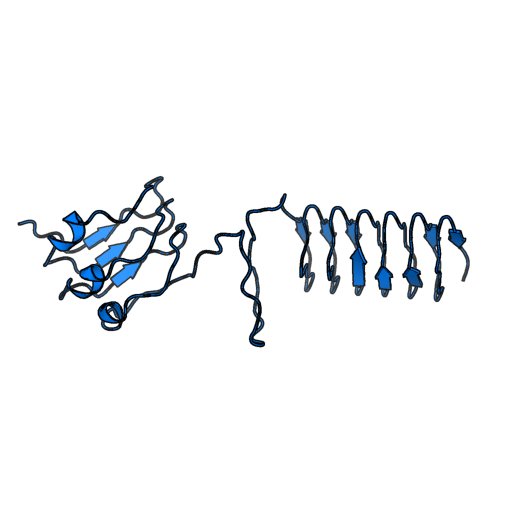8.25 190 GLY A CA 1
ATOM 1406 C C . GLY A 1 190 ? 10.702 -9.936 -19.006 1.00 88.25 190 GLY A C 1
ATOM 1407 O O . GLY A 1 190 ? 10.387 -9.243 -18.043 1.00 88.25 190 GLY A O 1
ATOM 1408 N N . ASN A 1 191 ? 11.817 -10.666 -19.034 1.00 97.56 191 ASN A N 1
ATOM 1409 C CA . ASN A 1 191 ? 12.654 -10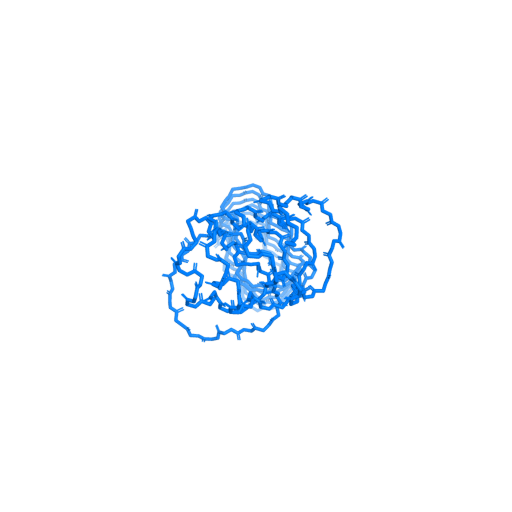.848 -17.851 1.00 97.56 191 ASN A CA 1
ATOM 1410 C C . ASN A 1 191 ? 14.113 -10.454 -18.099 1.00 97.56 191 ASN A C 1
ATOM 1412 O O . ASN A 1 191 ? 14.601 -10.571 -19.229 1.00 97.56 191 ASN A O 1
ATOM 1416 N N . ASN A 1 192 ? 14.820 -10.086 -17.028 1.00 97.25 192 ASN A N 1
ATOM 1417 C CA . ASN A 1 192 ? 16.263 -9.815 -17.023 1.00 97.25 192 ASN A CA 1
ATOM 1418 C C . ASN A 1 192 ? 16.693 -8.710 -18.007 1.00 97.25 192 ASN A C 1
ATOM 1420 O O . ASN A 1 192 ? 17.722 -8.823 -18.679 1.00 97.25 192 ASN A O 1
ATOM 1424 N N . LYS A 1 193 ? 15.889 -7.651 -18.151 1.00 94.38 193 LYS A N 1
ATOM 1425 C CA . LYS A 1 193 ? 16.222 -6.497 -18.997 1.00 94.38 193 LYS A CA 1
ATOM 1426 C C . LYS A 1 193 ? 16.859 -5.382 -18.179 1.00 94.38 193 LYS A C 1
ATOM 1428 O O . LYS A 1 193 ? 16.401 -5.074 -17.085 1.00 94.38 193 LYS A O 1
ATOM 1433 N N . VAL A 1 194 ? 17.858 -4.719 -18.758 1.00 98.12 194 VAL A N 1
ATOM 1434 C CA . VAL A 1 194 ? 18.379 -3.438 -18.267 1.00 98.12 194 VAL A CA 1
ATOM 1435 C C . VAL A 1 194 ? 18.092 -2.391 -19.333 1.00 98.12 194 VAL A C 1
ATOM 1437 O O . VAL A 1 194 ? 18.585 -2.504 -20.454 1.00 98.12 194 VAL A O 1
ATOM 1440 N N . VAL A 1 195 ? 17.258 -1.406 -19.007 1.00 97.06 195 VAL A N 1
ATOM 1441 C CA . VAL A 1 195 ? 16.821 -0.356 -19.936 1.00 97.06 195 VAL A CA 1
ATOM 1442 C C . VAL A 1 195 ? 17.062 0.999 -19.288 1.00 97.06 195 VAL A C 1
ATOM 1444 O O . VAL A 1 195 ? 16.554 1.278 -18.205 1.00 97.06 195 VAL A O 1
ATOM 1447 N N . THR A 1 196 ? 17.849 1.843 -19.947 1.00 96.19 196 THR A N 1
ATOM 1448 C CA . THR A 1 196 ? 18.177 3.198 -19.492 1.00 96.19 196 THR A CA 1
ATOM 1449 C C . THR A 1 196 ? 18.088 4.168 -20.672 1.00 96.19 196 THR A C 1
ATOM 1451 O O . THR A 1 196 ? 18.127 3.747 -21.828 1.00 96.19 196 THR A O 1
ATOM 1454 N N . GLY A 1 197 ? 17.949 5.468 -20.408 1.00 89.25 197 GLY A N 1
ATOM 1455 C CA . GLY A 1 197 ? 17.897 6.501 -21.454 1.00 89.25 197 GLY A CA 1
ATOM 1456 C C . GLY A 1 197 ? 16.627 7.350 -21.417 1.00 89.25 197 GLY A C 1
ATOM 1457 O O . GLY A 1 197 ? 15.788 7.187 -20.530 1.00 89.25 197 GLY A O 1
ATOM 1458 N N . GLY A 1 198 ? 16.508 8.304 -22.344 1.00 69.94 198 GLY A N 1
ATOM 1459 C CA . GLY A 1 198 ? 15.507 9.374 -22.296 1.00 69.94 198 GLY A CA 1
ATOM 1460 C C . GLY A 1 198 ? 14.613 9.485 -23.513 1.00 69.94 198 GLY A C 1
ATOM 1461 O O . GLY A 1 198 ? 15.041 9.083 -24.609 1.00 69.94 198 GLY A O 1
#

Secondary structure (DSSP, 8-state):
-----EEE--SS--EESPPGGGGG-TT--EEE--SSEEEEPPPGGGGS-TT--EEE--SSEE-SPPPGGGGG-TT---------S-----------S----TTSPPPEE-SBS-EESS-SS-EE-SBS-EEEE-SS-EE-SBS-EEEEES-EE-SBS-EEEEES-EE-SBS-EE-SBS-EE-SBS-EE-SSS-EE---

Organism: Aegilops tauschii (NCBI:txid37682)

Mean predicted aligned error: 17.58 Å

Sequence (198 aa):
MPLLASVDLSANYLNGLLPVSLADCGELRSLSLANNRLVGTIPSWIGELDHLHYLDLSNNSMTGKVPKSSTRLKGLTTVVGHSPGMAFTNMPLYEKRSRRILGQQPNVISGSRNTIRSGSNNVLSGKDNTVISGNDNVVTGSNNVVSGSGNVVTERNHVVSGSDNVVSGRNNVVTGSYNVVSGRNHVVYGNNKVVTGG

InterPro domains:
  IPR001611 Leucine-rich repeat [PF13855] (27-77)
  IPR011049 Serralysin-like metalloprotease, C-terminal [G3DSA:2.150.10.10] (95-198)
  IPR011049 Serralysin-like metalloprotease, C-terminal [SSF101967] (114-197)
  IPR032675 Leucine-rich repeat domain superfamily [G3DSA:3.80.10.10] (1-91)
  IPR048518 Ice-binding protein, beta roll [PF21300] (109-197)
  IPR053038 Receptor-like Plant Defense [PTHR48064] (4-126)

Foldseek 3Di:
DDQQQEDAPAQDADEEEDDPVVLVVLNHAEYHHEQYAYEEEDDLSVLVNPNHQYDHPYNYHYADDDHPSCPNHNHPPPPHQQAADDDDDDDDDDDDDDRDHPPEADEAAEEECEEECEEHCEYEEYENEYEDYEYNEYAYAYNEYEYYYCEYHYHDCEDEYYHNEYEEAYNEYYYYEDEYEYHDNYYYYYYDYYYYDD

Solvent-accessible surface area (backbone atoms only — not comparable to full-atom values): 10474 Å² total; per-residue (Å²): 120,70,91,50,39,63,46,78,58,49,73,43,84,53,59,51,61,84,61,73,73,62,60,66,40,53,56,24,28,34,40,32,46,23,43,26,49,32,32,51,57,65,61,56,57,65,38,67,31,80,51,36,37,38,42,36,62,27,63,27,56,40,45,82,68,84,38,80,52,44,75,76,38,73,47,68,55,75,58,79,38,64,72,40,75,84,86,79,84,86,86,81,92,83,91,79,87,84,81,65,56,58,80,48,62,75,59,46,79,48,76,44,75,60,46,72,74,40,71,24,46,27,38,38,38,41,34,46,30,35,35,58,34,41,30,48,27,40,39,37,39,32,45,30,38,37,39,37,29,47,29,39,37,39,44,28,47,30,40,40,32,41,32,46,30,39,38,40,50,34,46,33,37,40,36,39,32,49,29,40,38,40,36,44,68,45,79,46,73,54,62,70,44,79,46,74,54,116

pLDDT: mean 78.28, std 20.66, range [25.16, 98.69]

Radius of gyration: 24.12 Å; Cα contacts (8 Å, |Δi|>4): 520; chains: 1; bounding box: 52×26×66 Å